Protein AF-A0A7S3UVY3-F1 (afdb_monomer)

InterPro domains:
  IPR003929 Calcium-activated potassium channel BK, alpha subunit [PF03493] (1-86)
  IPR047871 Calcium-activated potassium channel slowpoke-like [PTHR10027] (1-132)

Radius of gyration: 22.53 Å; Cα contacts (8 Å, |Δi|>4): 187; chains: 1; bounding box: 87×46×58 Å

Structure (mmCIF, N/CA/C/O backbone):
data_AF-A0A7S3UVY3-F1
#
_entry.id   AF-A0A7S3UVY3-F1
#
loop_
_atom_site.group_PDB
_atom_site.id
_atom_site.type_symbol
_atom_site.label_atom_id
_atom_site.label_alt_id
_atom_site.label_comp_id
_atom_site.label_asym_id
_atom_site.label_entity_id
_atom_site.label_seq_id
_atom_site.pdbx_PDB_ins_code
_atom_site.Cartn_x
_atom_site.Cartn_y
_atom_site.Cartn_z
_atom_site.occupancy
_atom_site.B_iso_or_equiv
_atom_site.auth_seq_id
_atom_site.auth_comp_id
_atom_site.auth_asym_id
_atom_site.auth_atom_id
_atom_site.pdbx_PDB_model_num
ATOM 1 N N . MET A 1 1 ? 12.282 -17.258 4.403 1.00 62.88 1 MET A N 1
ATOM 2 C CA . MET A 1 1 ? 12.278 -18.546 3.670 1.00 62.88 1 MET A CA 1
ATOM 3 C C . MET A 1 1 ? 10.998 -19.348 3.914 1.00 62.88 1 MET A C 1
ATOM 5 O O . MET A 1 1 ? 10.396 -19.744 2.930 1.00 62.88 1 MET A O 1
ATOM 9 N N . ALA A 1 2 ? 10.521 -19.520 5.158 1.00 85.19 2 ALA A N 1
ATOM 10 C CA . ALA A 1 2 ? 9.321 -20.324 5.462 1.00 85.19 2 ALA A CA 1
ATOM 11 C C . ALA A 1 2 ? 8.063 -19.964 4.636 1.00 85.19 2 ALA A C 1
ATOM 13 O O . ALA A 1 2 ? 7.419 -20.852 4.092 1.00 85.19 2 ALA A O 1
ATOM 14 N N . GLN A 1 3 ? 7.756 -18.673 4.452 1.00 81.44 3 GLN A N 1
ATOM 15 C CA . GLN A 1 3 ? 6.597 -18.250 3.646 1.00 81.44 3 GLN A CA 1
ATOM 16 C C . GLN A 1 3 ? 6.711 -18.587 2.148 1.00 81.44 3 GLN A C 1
ATOM 18 O O . GLN A 1 3 ? 5.694 -18.739 1.482 1.00 81.44 3 GLN A O 1
ATOM 23 N N . GLY A 1 4 ? 7.927 -18.774 1.621 1.00 81.19 4 GLY A N 1
ATOM 24 C CA . GLY A 1 4 ? 8.129 -19.176 0.225 1.00 81.19 4 GLY A CA 1
ATOM 25 C C . GLY A 1 4 ? 7.693 -20.615 -0.068 1.00 81.19 4 GLY A C 1
ATOM 26 O O . GLY A 1 4 ? 7.482 -20.951 -1.227 1.00 81.19 4 GLY A O 1
ATOM 27 N N . LEU A 1 5 ? 7.531 -21.446 0.969 1.00 90.25 5 LEU A N 1
ATOM 28 C CA . LEU A 1 5 ? 6.971 -22.794 0.842 1.00 90.25 5 LEU A CA 1
ATOM 29 C C . LEU A 1 5 ? 5.440 -22.774 0.727 1.00 90.25 5 LEU A C 1
ATOM 31 O O . LEU A 1 5 ? 4.869 -23.691 0.150 1.00 90.25 5 LEU A O 1
ATOM 35 N N . LEU A 1 6 ? 4.786 -21.740 1.272 1.00 91.81 6 LEU A N 1
ATOM 36 C CA . LEU A 1 6 ? 3.333 -21.556 1.190 1.00 91.81 6 LEU A CA 1
ATOM 37 C C . LEU A 1 6 ? 2.929 -20.873 -0.120 1.00 91.81 6 LEU A C 1
ATOM 39 O O . LEU A 1 6 ? 1.941 -21.253 -0.736 1.00 91.81 6 LEU A O 1
ATOM 43 N N . CYS A 1 7 ? 3.703 -19.870 -0.539 1.00 92.19 7 CYS A N 1
ATOM 44 C CA . CYS A 1 7 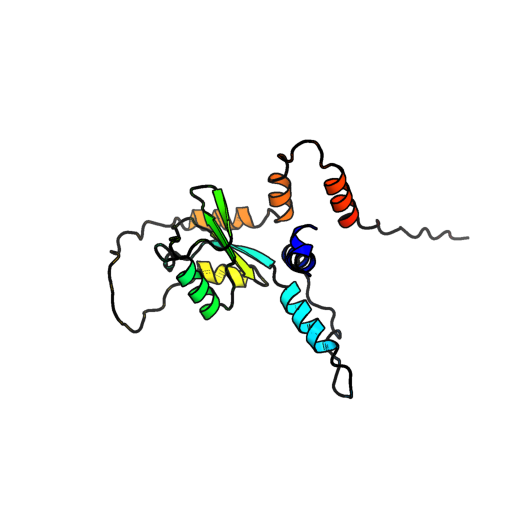? 3.486 -19.131 -1.775 1.00 92.19 7 CYS A CA 1
ATOM 45 C C . CYS A 1 7 ? 4.832 -18.948 -2.501 1.00 92.19 7 CYS A C 1
ATOM 47 O O . CYS A 1 7 ? 5.620 -18.062 -2.136 1.00 92.19 7 CYS A O 1
ATOM 49 N N . PRO A 1 8 ? 5.145 -19.802 -3.496 1.00 93.31 8 PRO A N 1
ATOM 50 C CA . PRO A 1 8 ? 6.346 -19.656 -4.308 1.00 93.31 8 PRO A CA 1
ATOM 51 C C . PRO A 1 8 ? 6.423 -18.258 -4.932 1.00 93.31 8 PRO A C 1
ATOM 53 O O . PRO A 1 8 ? 5.441 -17.742 -5.453 1.00 93.31 8 PRO A O 1
ATOM 56 N N . GLY A 1 9 ? 7.595 -17.625 -4.860 1.00 89.94 9 GLY A N 1
ATOM 57 C CA . GLY A 1 9 ? 7.798 -16.258 -5.358 1.00 89.94 9 GLY A CA 1
ATOM 58 C C . GLY A 1 9 ? 7.511 -15.144 -4.344 1.00 89.94 9 GLY A C 1
ATOM 59 O O . GLY A 1 9 ? 7.971 -14.021 -4.549 1.00 89.94 9 GLY A O 1
ATOM 60 N N . TRP A 1 10 ? 6.886 -15.438 -3.197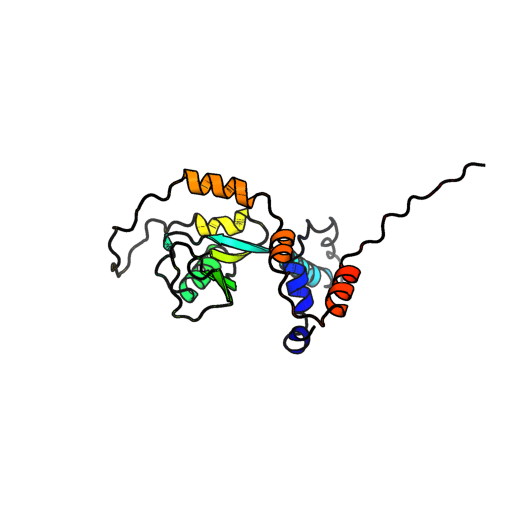 1.00 90.81 10 TRP A N 1
ATOM 61 C CA . TRP A 1 10 ? 6.639 -14.439 -2.147 1.00 90.81 10 TRP A CA 1
ATOM 62 C C . TRP A 1 10 ? 7.892 -13.666 -1.692 1.00 90.81 10 TRP A C 1
ATOM 64 O O . TRP A 1 10 ? 7.833 -12.438 -1.610 1.00 90.81 10 TRP A O 1
ATOM 74 N N . PRO A 1 11 ? 9.060 -14.308 -1.461 1.00 92.25 11 PRO A N 1
ATOM 75 C CA . PRO A 1 11 ? 10.267 -13.567 -1.101 1.00 92.25 11 PRO A CA 1
ATOM 76 C C . PRO A 1 11 ? 10.696 -12.552 -2.167 1.00 92.25 11 PRO A C 1
ATOM 78 O O . PRO A 1 11 ? 11.188 -11.486 -1.812 1.00 92.25 11 PRO A O 1
ATOM 81 N N . ALA A 1 12 ? 10.499 -12.857 -3.454 1.00 91.62 12 ALA A N 1
ATOM 82 C CA . ALA A 1 12 ? 10.830 -11.937 -4.539 1.00 91.62 12 ALA A CA 1
ATOM 83 C C . ALA A 1 12 ? 9.898 -10.717 -4.532 1.00 91.62 12 ALA A C 1
ATOM 85 O O . ALA A 1 12 ? 10.377 -9.591 -4.641 1.00 91.62 12 ALA A O 1
ATOM 86 N N . ILE A 1 13 ? 8.596 -10.930 -4.306 1.00 91.38 13 ILE A N 1
ATOM 87 C CA . ILE A 1 13 ? 7.609 -9.848 -4.167 1.00 91.38 13 ILE A CA 1
ATOM 88 C C . ILE A 1 13 ? 7.996 -8.925 -3.009 1.00 91.38 13 ILE A C 1
ATOM 90 O O . ILE A 1 13 ? 8.162 -7.726 -3.210 1.00 91.38 13 ILE A O 1
ATOM 94 N N . VAL A 1 14 ? 8.221 -9.473 -1.810 1.00 91.44 14 VAL A N 1
ATOM 95 C CA . VAL A 1 14 ? 8.577 -8.668 -0.627 1.00 91.44 14 VAL A CA 1
ATOM 96 C C . VAL A 1 14 ? 9.890 -7.910 -0.838 1.00 91.44 14 VAL A C 1
ATOM 98 O O . VAL A 1 14 ? 9.994 -6.740 -0.473 1.00 91.44 14 VAL A O 1
ATOM 101 N N . LEU A 1 15 ? 10.894 -8.543 -1.453 1.00 90.88 15 LEU A N 1
ATOM 102 C CA . LEU A 1 15 ? 12.155 -7.872 -1.772 1.00 90.88 15 LEU A CA 1
ATOM 103 C C . LEU A 1 15 ? 11.964 -6.719 -2.758 1.00 90.88 15 LEU A C 1
ATOM 105 O O . LEU A 1 15 ? 12.641 -5.702 -2.610 1.00 90.88 15 LEU A O 1
ATOM 109 N N . ASN A 1 16 ? 11.061 -6.858 -3.729 1.00 91.62 16 ASN A N 1
ATOM 110 C CA . ASN A 1 16 ? 10.738 -5.785 -4.662 1.00 91.62 16 ASN A CA 1
ATOM 111 C C . ASN A 1 16 ? 9.988 -4.642 -3.972 1.00 91.62 16 ASN A C 1
ATOM 113 O O . ASN A 1 16 ? 10.374 -3.501 -4.162 1.00 91.62 16 ASN A O 1
ATOM 117 N N . LEU A 1 17 ? 9.039 -4.931 -3.078 1.00 89.44 17 LEU A N 1
ATOM 118 C CA . LEU A 1 17 ? 8.299 -3.897 -2.339 1.00 89.44 17 LEU A CA 1
ATOM 119 C C . LEU A 1 17 ? 9.179 -3.041 -1.413 1.00 89.44 17 LEU A C 1
ATOM 121 O O . LEU A 1 17 ? 8.857 -1.885 -1.144 1.00 89.44 17 LEU A O 1
ATOM 125 N N . VAL A 1 18 ? 10.274 -3.609 -0.896 1.00 86.88 18 VAL A N 1
ATOM 126 C CA . VAL A 1 18 ? 11.225 -2.917 -0.002 1.00 86.88 18 VAL A CA 1
ATOM 127 C C . VAL A 1 18 ? 12.333 -2.198 -0.784 1.00 86.88 18 VAL A C 1
ATOM 129 O O . VAL A 1 18 ? 13.016 -1.320 -0.245 1.00 86.88 18 VAL A O 1
ATOM 132 N N . ARG A 1 19 ? 12.556 -2.569 -2.048 1.00 85.38 19 ARG A N 1
ATOM 133 C CA . ARG A 1 19 ? 13.560 -1.945 -2.911 1.00 85.38 19 ARG A CA 1
ATOM 134 C C . ARG A 1 19 ? 12.906 -0.857 -3.752 1.00 85.38 19 ARG A C 1
ATOM 136 O O . ARG A 1 19 ? 11.949 -1.089 -4.469 1.00 85.38 19 ARG A O 1
ATOM 143 N N . THR A 1 20 ? 13.484 0.333 -3.719 1.00 78.44 20 THR A N 1
ATOM 144 C CA . THR A 1 20 ? 13.187 1.365 -4.706 1.00 78.44 20 THR A CA 1
ATOM 145 C C . THR A 1 20 ? 13.831 0.972 -6.030 1.00 78.44 20 THR A C 1
ATOM 147 O O . THR A 1 20 ? 15.057 0.913 -6.139 1.00 78.44 20 THR A O 1
ATOM 150 N N . HIS A 1 21 ? 13.006 0.687 -7.034 1.00 80.12 21 HIS A N 1
ATOM 151 C CA . HIS A 1 21 ? 13.466 0.472 -8.402 1.00 80.12 21 HIS A CA 1
ATOM 152 C C . HIS A 1 21 ? 13.395 1.790 -9.173 1.00 80.12 21 HIS A C 1
ATOM 154 O O . HIS A 1 21 ? 12.425 2.537 -9.060 1.00 80.12 21 HIS A O 1
ATOM 160 N N . GLY A 1 22 ? 14.463 2.103 -9.908 1.00 75.19 22 GLY A N 1
ATOM 161 C CA . GLY A 1 22 ? 14.491 3.252 -10.812 1.00 75.19 22 GLY A CA 1
ATOM 162 C C . GLY A 1 22 ? 13.725 2.973 -12.103 1.00 75.19 22 GLY A C 1
ATOM 163 O O . GLY A 1 22 ? 13.157 1.899 -12.279 1.00 75.19 22 GLY A O 1
ATOM 164 N N . ALA A 1 23 ? 13.745 3.931 -13.031 1.00 75.88 23 ALA A N 1
ATOM 165 C CA . ALA A 1 23 ? 13.235 3.695 -14.375 1.00 75.88 23 ALA A CA 1
ATOM 166 C C . ALA A 1 23 ? 13.999 2.530 -15.041 1.00 75.88 23 ALA A C 1
ATOM 168 O O . ALA A 1 23 ? 15.209 2.385 -14.825 1.00 75.88 23 ALA A O 1
ATOM 169 N N . PRO A 1 24 ? 13.314 1.701 -15.843 1.00 76.12 24 PRO A N 1
ATOM 170 C CA . PRO A 1 24 ? 13.970 0.632 -16.577 1.00 76.12 24 PRO A CA 1
ATOM 171 C C . PRO A 1 24 ? 14.968 1.232 -17.584 1.00 76.12 24 PRO A C 1
ATOM 173 O O . PRO A 1 24 ? 14.741 2.338 -18.087 1.00 76.12 24 PRO A O 1
ATOM 176 N N . PRO A 1 25 ? 16.072 0.530 -17.895 1.00 75.50 25 PRO A N 1
ATOM 177 C CA . PRO A 1 25 ? 17.009 0.963 -18.922 1.00 75.50 25 PRO A CA 1
ATOM 178 C C . PRO A 1 25 ? 16.301 1.226 -20.265 1.00 75.50 25 PRO A C 1
ATOM 180 O O . PRO A 1 25 ? 15.445 0.429 -20.666 1.00 75.50 25 PRO A O 1
ATOM 183 N N . PRO A 1 26 ? 16.647 2.309 -20.983 1.00 73.38 26 PRO A N 1
ATOM 184 C CA . PRO A 1 26 ? 16.110 2.560 -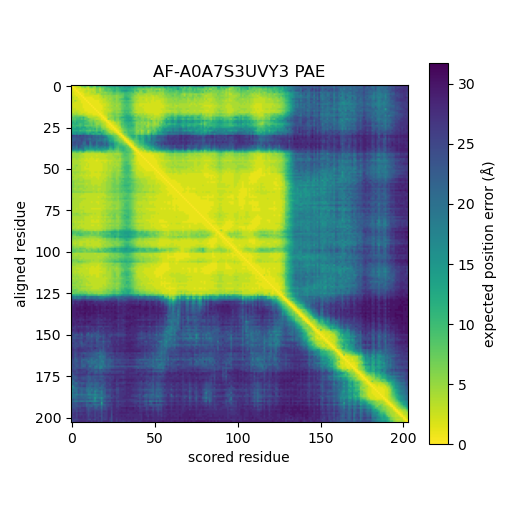22.318 1.00 73.38 26 PRO A CA 1
ATOM 185 C C . PRO A 1 26 ? 16.488 1.416 -23.273 1.00 73.38 26 PRO A C 1
ATOM 187 O O . PRO A 1 26 ? 17.580 0.860 -23.173 1.00 73.38 26 PRO A O 1
ATOM 190 N N . GLY A 1 27 ? 15.575 1.048 -24.176 1.00 71.50 27 GLY A N 1
ATOM 191 C CA . GLY A 1 27 ? 15.763 -0.049 -25.137 1.00 71.50 27 GLY A CA 1
ATOM 192 C C . GLY A 1 27 ? 15.395 -1.446 -24.622 1.00 71.50 27 GLY A C 1
ATOM 193 O O . GLY A 1 27 ? 15.317 -2.384 -25.406 1.00 71.50 27 GLY A O 1
ATOM 194 N N . LEU A 1 28 ? 15.105 -1.606 -23.325 1.00 69.69 28 LEU A N 1
ATOM 195 C CA . LEU A 1 28 ? 14.804 -2.924 -22.749 1.00 69.69 28 LEU A CA 1
ATOM 196 C C . LEU A 1 28 ? 13.433 -3.477 -23.194 1.00 69.69 28 LEU A C 1
ATOM 198 O O . LEU A 1 28 ? 13.220 -4.683 -23.205 1.00 69.69 28 LEU A O 1
ATOM 202 N N . PHE A 1 29 ? 12.520 -2.605 -23.623 1.00 69.38 29 PHE A N 1
ATOM 203 C CA . PHE A 1 29 ? 11.198 -2.990 -24.132 1.00 69.38 29 PHE A CA 1
ATOM 204 C C . PHE A 1 29 ? 11.053 -2.841 -25.657 1.00 69.38 29 PHE A C 1
ATOM 206 O O . PHE A 1 29 ? 9.931 -2.895 -26.153 1.00 69.38 29 PHE A O 1
ATOM 213 N N . GLU A 1 30 ? 12.143 -2.597 -26.395 1.00 67.06 30 GLU A N 1
ATOM 214 C CA . GLU A 1 30 ? 12.096 -2.275 -27.836 1.00 67.06 30 GLU A CA 1
ATOM 215 C C . GLU A 1 30 ? 12.108 -3.502 -28.780 1.00 67.06 30 GLU A C 1
ATOM 217 O O . GLU A 1 30 ? 12.159 -3.344 -29.997 1.00 67.06 30 GLU A O 1
ATOM 222 N N . GLU A 1 31 ? 11.964 -4.725 -28.265 1.00 59.00 31 GLU A N 1
ATOM 223 C CA . GLU A 1 31 ? 11.660 -5.927 -29.064 1.00 59.00 31 GLU A CA 1
ATOM 224 C C . GLU A 1 31 ? 10.138 -6.184 -28.966 1.00 59.00 31 GLU A C 1
ATOM 226 O O . GLU A 1 31 ? 9.610 -6.308 -27.867 1.00 59.00 31 GLU A O 1
ATOM 231 N N . GLU A 1 32 ? 9.307 -6.200 -30.014 1.00 55.56 32 GLU A N 1
ATOM 232 C CA . GLU A 1 32 ? 9.456 -6.865 -31.305 1.00 55.56 32 GLU A CA 1
ATOM 233 C C . GLU A 1 32 ? 8.615 -6.171 -32.399 1.00 55.56 32 GLU A C 1
ATOM 235 O O . GLU A 1 32 ? 7.397 -6.037 -32.279 1.00 55.56 32 GLU A O 1
ATOM 240 N N . SER A 1 33 ? 9.227 -5.822 -33.531 1.00 51.91 33 SER A N 1
ATOM 241 C CA . SER A 1 33 ? 8.506 -5.614 -34.804 1.00 51.91 33 SER A CA 1
ATOM 242 C C . SER A 1 33 ? 8.850 -6.679 -35.857 1.00 51.91 33 SER A C 1
ATOM 244 O O . SER A 1 33 ? 8.456 -6.563 -37.014 1.00 51.91 33 SER A O 1
ATOM 246 N N . GLY A 1 34 ? 9.529 -7.766 -35.471 1.00 51.50 34 GLY A N 1
ATOM 247 C CA . GLY A 1 34 ? 9.954 -8.790 -36.424 1.00 51.50 34 GLY A CA 1
ATOM 248 C C . GLY A 1 34 ? 10.328 -10.133 -35.805 1.00 51.50 34 GLY A C 1
ATOM 249 O O . GLY A 1 34 ? 11.491 -10.504 -35.828 1.00 51.50 34 GLY A O 1
ATOM 250 N N . GLY A 1 35 ? 9.330 -10.885 -35.338 1.00 51.16 35 GLY A N 1
ATOM 251 C CA . GLY A 1 35 ? 9.370 -12.350 -35.341 1.00 51.16 35 GLY A CA 1
ATOM 252 C C . GLY A 1 35 ? 9.963 -13.068 -34.121 1.00 51.16 35 GLY A C 1
ATOM 253 O O . GLY A 1 35 ? 11.093 -13.537 -34.172 1.00 51.16 35 GLY A O 1
ATOM 254 N N . GLY A 1 36 ? 9.107 -13.393 -33.149 1.00 49.12 36 GLY A N 1
ATOM 255 C CA . GLY A 1 36 ? 9.039 -14.749 -32.586 1.00 49.12 36 GLY A CA 1
ATOM 256 C C . GLY A 1 36 ? 9.548 -14.978 -31.161 1.00 49.12 36 GLY A C 1
ATOM 257 O O . GLY A 1 36 ? 9.752 -16.132 -30.788 1.00 49.12 36 GLY A O 1
ATOM 258 N N . GLY A 1 37 ? 9.716 -13.949 -30.343 1.00 50.94 37 GLY A N 1
ATOM 259 C CA . GLY A 1 37 ? 10.131 -14.052 -28.950 1.00 50.94 37 GLY A CA 1
ATOM 260 C C . GLY A 1 37 ? 9.352 -13.111 -28.038 1.00 50.94 37 GLY A C 1
ATOM 261 O O . GLY A 1 37 ? 9.839 -12.037 -27.705 1.00 50.94 37 GLY A O 1
ATOM 262 N N . GLY A 1 38 ? 8.207 -13.571 -27.515 1.00 55.38 38 GLY A N 1
ATOM 263 C CA . GLY A 1 38 ? 7.382 -12.879 -26.505 1.00 55.38 38 GLY A CA 1
ATOM 264 C C . GLY A 1 38 ? 8.049 -12.657 -25.131 1.00 55.38 38 GLY A C 1
ATOM 265 O O . GLY A 1 38 ? 7.369 -12.600 -24.106 1.00 55.38 38 GLY A O 1
ATOM 266 N N . GLY A 1 39 ? 9.379 -12.553 -25.086 1.00 60.31 39 GLY A N 1
ATOM 267 C CA . GLY A 1 39 ? 10.185 -12.308 -23.895 1.00 60.31 39 GLY A CA 1
ATOM 268 C C . GLY A 1 39 ? 10.055 -10.888 -23.332 1.00 60.31 39 GLY A C 1
ATOM 269 O O . GLY A 1 39 ? 10.269 -10.697 -22.140 1.00 60.31 39 GLY A O 1
ATOM 270 N N . GLY A 1 40 ? 9.657 -9.900 -24.139 1.00 71.56 40 GLY A N 1
ATOM 271 C CA . GLY A 1 40 ? 9.520 -8.511 -23.678 1.00 71.56 40 GLY A CA 1
ATOM 272 C C . GLY A 1 40 ? 8.291 -8.258 -22.794 1.00 71.56 40 GLY A C 1
ATOM 273 O O . GLY A 1 40 ? 8.347 -7.448 -21.868 1.00 71.56 40 GLY A O 1
ATOM 274 N N . LEU A 1 41 ? 7.183 -8.969 -23.041 1.00 80.12 41 LEU A N 1
ATOM 275 C CA . LEU A 1 41 ? 5.898 -8.709 -22.375 1.00 80.12 41 LEU A CA 1
ATOM 276 C C . LEU A 1 41 ? 5.915 -9.101 -20.894 1.00 80.12 41 LEU A C 1
ATOM 278 O O . LEU A 1 41 ? 5.611 -8.268 -20.042 1.00 80.12 41 LEU A O 1
ATOM 282 N N . TRP A 1 42 ? 6.348 -10.325 -20.572 1.00 84.25 42 TRP A N 1
ATOM 283 C CA . TRP A 1 42 ? 6.400 -10.780 -19.177 1.00 84.25 42 TRP A CA 1
ATOM 284 C C . TRP A 1 42 ? 7.377 -9.939 -18.344 1.00 84.25 42 TRP A C 1
ATOM 286 O O . TRP A 1 42 ? 7.125 -9.670 -17.170 1.00 84.25 42 TRP A O 1
ATOM 296 N N . TYR A 1 43 ? 8.489 -9.497 -18.945 1.00 83.88 43 TYR A N 1
ATOM 297 C CA . TYR A 1 43 ? 9.479 -8.681 -18.251 1.00 83.88 43 TYR A CA 1
ATOM 298 C C . TYR A 1 43 ? 8.942 -7.275 -17.970 1.00 83.88 43 TYR A C 1
ATOM 300 O O . TYR A 1 43 ? 9.169 -6.729 -16.891 1.00 83.88 43 TYR A O 1
ATOM 308 N N . ARG A 1 44 ? 8.182 -6.700 -18.909 1.00 85.12 44 ARG A N 1
ATOM 309 C CA . ARG A 1 44 ? 7.482 -5.425 -18.716 1.00 85.12 44 ARG A CA 1
ATOM 310 C C . ARG A 1 44 ? 6.474 -5.496 -17.573 1.00 85.12 44 ARG A C 1
ATOM 312 O O . ARG A 1 44 ? 6.491 -4.621 -16.712 1.00 85.12 44 ARG A O 1
ATOM 319 N N . GLU A 1 45 ? 5.644 -6.534 -17.538 1.00 87.81 45 GLU A N 1
ATOM 320 C CA . GLU A 1 45 ? 4.678 -6.757 -16.452 1.00 87.81 45 GLU A CA 1
ATOM 321 C C . GLU A 1 45 ? 5.383 -6.961 -15.107 1.00 87.81 45 GLU A C 1
ATOM 323 O O . GLU A 1 45 ? 5.023 -6.341 -14.105 1.00 87.81 45 GLU A O 1
ATOM 328 N N . TYR A 1 46 ? 6.451 -7.765 -15.091 1.00 90.44 46 TYR A N 1
ATOM 329 C CA . TYR A 1 46 ? 7.283 -7.951 -13.904 1.00 90.44 46 TYR A CA 1
ATOM 330 C C . TYR A 1 46 ? 7.853 -6.621 -13.406 1.00 90.44 46 TYR A C 1
ATOM 332 O O . TYR A 1 46 ? 7.781 -6.331 -12.212 1.00 90.44 46 TYR A O 1
ATOM 340 N N . PHE A 1 47 ? 8.395 -5.796 -14.305 1.00 89.00 47 PHE A N 1
ATOM 341 C CA . PHE A 1 47 ? 8.986 -4.511 -13.943 1.00 89.00 47 PHE A CA 1
ATOM 342 C C . PHE A 1 47 ? 7.935 -3.522 -13.426 1.00 89.00 47 PHE A C 1
ATOM 344 O O . PHE A 1 47 ? 8.191 -2.813 -12.455 1.00 89.00 47 PHE A O 1
ATOM 351 N N . GLN A 1 48 ? 6.740 -3.515 -14.021 1.00 89.06 48 GLN A N 1
ATOM 352 C CA . GLN A 1 48 ? 5.609 -2.713 -13.550 1.00 89.06 48 GLN A CA 1
ATOM 353 C C . GLN A 1 48 ? 5.155 -3.126 -12.143 1.00 89.06 48 GLN A C 1
ATOM 355 O O . GLN A 1 48 ? 4.791 -2.276 -11.335 1.00 89.06 48 GLN A O 1
ATOM 360 N N . GLY A 1 49 ? 5.189 -4.422 -11.824 1.00 91.25 49 GLY A N 1
ATOM 361 C CA . GLY A 1 49 ? 4.949 -4.898 -10.461 1.00 91.25 49 GLY A CA 1
ATOM 362 C C . GLY A 1 49 ? 6.094 -4.539 -9.512 1.00 91.25 49 GLY A C 1
ATOM 363 O O . GLY A 1 49 ? 5.859 -4.124 -8.380 1.00 91.25 49 GLY A O 1
ATOM 364 N N . ALA A 1 50 ? 7.338 -4.662 -9.977 1.00 90.69 50 ALA A N 1
ATOM 365 C CA . ALA A 1 50 ? 8.528 -4.387 -9.181 1.00 90.69 50 ALA A CA 1
ATOM 366 C C . ALA A 1 50 ? 8.700 -2.898 -8.844 1.00 90.69 50 ALA A C 1
ATOM 368 O O . ALA A 1 50 ? 9.279 -2.591 -7.809 1.00 90.69 50 ALA A O 1
ATOM 369 N N . SER A 1 51 ? 8.194 -1.976 -9.668 1.00 91.00 51 SER A N 1
ATOM 370 C CA . SER A 1 51 ? 8.239 -0.534 -9.386 1.00 91.00 51 SER A CA 1
ATOM 371 C C . SER A 1 51 ? 7.289 -0.096 -8.266 1.00 91.00 51 SER A C 1
ATOM 373 O O . SER A 1 51 ? 7.452 1.003 -7.727 1.00 91.00 51 SER A O 1
ATOM 375 N N . LYS A 1 52 ? 6.314 -0.936 -7.889 1.00 93.38 52 LYS A N 1
ATOM 376 C CA . LYS A 1 52 ? 5.404 -0.665 -6.772 1.00 93.38 52 LYS A CA 1
ATOM 377 C C . LYS A 1 52 ? 6.151 -0.779 -5.445 1.00 93.38 52 LYS A C 1
ATOM 379 O O . LYS A 1 52 ? 6.945 -1.688 -5.221 1.00 93.38 52 LYS A O 1
ATOM 384 N N . GLN A 1 53 ? 5.841 0.131 -4.536 1.00 93.81 53 GLN A N 1
ATOM 385 C CA . GLN A 1 53 ? 6.426 0.213 -3.206 1.00 93.81 53 GLN A CA 1
ATOM 386 C C . GLN A 1 53 ? 5.326 0.230 -2.160 1.00 93.81 53 GLN A C 1
ATOM 388 O O . GLN A 1 53 ? 4.219 0.708 -2.408 1.00 93.81 53 GLN A O 1
ATOM 393 N N . LEU A 1 54 ? 5.658 -0.268 -0.973 1.00 94.69 54 LEU A N 1
ATOM 394 C CA . LEU A 1 54 ? 4.776 -0.169 0.176 1.00 94.69 54 LEU A CA 1
ATOM 395 C C . LEU A 1 54 ? 4.910 1.214 0.818 1.00 94.69 54 LEU A C 1
ATOM 397 O O . LEU A 1 54 ? 5.962 1.547 1.369 1.00 94.69 54 LEU A O 1
ATOM 401 N N . LEU A 1 55 ? 3.842 2.002 0.758 1.00 95.12 55 LEU A N 1
ATOM 402 C CA . LEU A 1 55 ? 3.782 3.351 1.306 1.00 95.12 55 LEU A CA 1
ATOM 403 C C . LEU A 1 55 ? 2.704 3.445 2.380 1.00 95.12 55 LEU A C 1
ATOM 405 O O . LEU A 1 55 ? 1.683 2.763 2.316 1.00 95.12 55 LEU A O 1
ATOM 409 N N . THR A 1 56 ? 2.940 4.311 3.359 1.00 95.38 56 THR A N 1
ATOM 410 C CA . THR A 1 56 ? 1.984 4.596 4.430 1.00 95.38 56 THR A CA 1
ATOM 411 C C . THR A 1 56 ? 1.391 5.979 4.206 1.00 95.38 56 THR A C 1
ATOM 413 O O . THR A 1 56 ? 2.138 6.951 4.064 1.00 95.38 56 THR A O 1
ATOM 416 N N . VAL A 1 57 ? 0.064 6.070 4.173 1.00 96.12 57 VAL A N 1
ATOM 417 C CA . VAL A 1 57 ? -0.682 7.322 3.982 1.00 96.12 57 VAL A CA 1
ATOM 418 C C . VAL A 1 57 ? -1.856 7.392 4.945 1.00 96.12 57 VAL A C 1
ATOM 420 O O . VAL A 1 57 ? -2.393 6.371 5.355 1.00 96.12 57 VAL A O 1
ATOM 423 N N . LYS A 1 58 ? -2.270 8.597 5.329 1.00 95.44 58 LYS A N 1
ATOM 424 C CA . LYS A 1 58 ? -3.473 8.773 6.148 1.00 95.44 58 LYS A CA 1
ATOM 425 C C . LYS A 1 58 ? -4.723 8.575 5.294 1.00 95.44 58 LYS A C 1
ATOM 427 O O . LYS A 1 58 ? -4.734 8.957 4.125 1.00 95.44 58 LYS A O 1
ATOM 432 N N . PHE A 1 59 ? -5.778 8.023 5.882 1.00 95.25 59 PHE A N 1
ATOM 433 C CA . PHE A 1 59 ? -7.085 8.001 5.228 1.00 95.25 59 PHE A CA 1
ATOM 434 C C . PHE A 1 59 ? -7.688 9.400 5.182 1.00 95.25 59 PHE A C 1
ATOM 436 O O . PHE A 1 59 ? -7.619 10.121 6.174 1.00 95.25 59 PHE A O 1
ATOM 443 N N . SER A 1 60 ? -8.320 9.766 4.064 1.00 95.81 60 SER A N 1
ATOM 444 C CA . SER A 1 60 ? -9.169 10.959 4.021 1.00 95.81 60 SER A CA 1
ATOM 445 C C . SER A 1 60 ? -10.216 10.928 5.150 1.00 95.81 60 SER A C 1
ATOM 447 O O . SER A 1 60 ? -10.770 9.856 5.428 1.00 95.81 60 SER A O 1
ATOM 449 N N . PRO A 1 61 ? -10.567 12.088 5.744 1.00 94.44 61 PRO A N 1
ATOM 450 C CA . PRO A 1 61 ? -11.683 12.208 6.683 1.00 94.44 61 PRO A CA 1
ATOM 451 C C . PRO A 1 61 ? -12.995 11.597 6.170 1.00 94.44 61 PRO A C 1
ATOM 453 O O . PRO A 1 61 ? -13.806 11.131 6.962 1.00 94.44 61 PRO A O 1
ATOM 456 N N . PHE A 1 62 ? -13.186 11.533 4.850 1.00 94.75 62 PHE A N 1
ATOM 457 C CA . PHE A 1 62 ? -14.352 10.909 4.224 1.00 94.75 62 PHE A CA 1
ATOM 458 C C . PHE A 1 62 ? -14.492 9.403 4.508 1.00 94.75 62 PHE A C 1
ATOM 460 O O . PHE A 1 62 ? -15.596 8.854 4.491 1.00 94.75 62 PHE A O 1
ATOM 467 N N . PHE A 1 63 ? -13.377 8.710 4.730 1.00 95.38 63 PHE A N 1
ATOM 468 C CA . PHE A 1 63 ? -13.372 7.268 4.971 1.00 95.38 63 PHE A CA 1
ATOM 469 C C . PHE A 1 63 ? -13.585 6.906 6.443 1.00 95.38 63 PHE A C 1
ATOM 471 O O . PHE A 1 63 ? -13.802 5.737 6.756 1.00 95.38 63 PHE A O 1
ATOM 478 N N . VAL A 1 64 ? -13.554 7.888 7.343 1.00 95.19 64 VAL A N 1
ATOM 479 C CA . VAL A 1 64 ? -13.764 7.679 8.777 1.00 95.19 64 VAL A CA 1
ATOM 480 C C . VAL A 1 64 ? -15.167 7.134 9.032 1.00 95.19 64 VAL A C 1
ATOM 482 O O . VAL A 1 64 ? -16.149 7.610 8.468 1.00 95.19 64 VAL A O 1
ATOM 485 N N . GLY A 1 65 ? -15.261 6.116 9.886 1.00 95.19 65 GLY A N 1
ATOM 486 C CA . GLY A 1 65 ? -16.531 5.464 10.211 1.00 95.19 65 GLY A CA 1
ATOM 487 C C . GLY A 1 65 ? -16.995 4.433 9.176 1.00 95.19 65 GLY A C 1
ATOM 488 O O . GLY A 1 65 ? -17.979 3.737 9.422 1.00 95.19 65 GLY A O 1
ATOM 489 N N . LYS A 1 66 ? -16.291 4.283 8.046 1.00 96.50 66 LYS A N 1
ATOM 490 C CA . LYS A 1 66 ? -16.567 3.238 7.049 1.00 96.50 66 LYS A CA 1
ATOM 491 C C . LYS A 1 66 ? -15.787 1.966 7.356 1.00 96.50 66 LYS A C 1
ATOM 493 O O . LYS A 1 66 ? -14.753 1.996 8.025 1.00 96.50 66 LYS A O 1
ATOM 498 N N . THR A 1 67 ? -16.279 0.840 6.847 1.00 97.38 67 THR A N 1
ATOM 499 C CA . THR A 1 67 ? -15.585 -0.440 6.982 1.00 97.38 67 THR A CA 1
ATOM 500 C C . THR A 1 67 ? -14.341 -0.483 6.100 1.00 97.38 67 THR A C 1
ATOM 502 O O . THR A 1 67 ? -14.331 0.062 4.994 1.00 97.38 67 THR A O 1
ATOM 505 N N . PHE A 1 68 ? -13.297 -1.179 6.554 1.00 96.50 68 PHE A N 1
ATOM 506 C CA . PHE A 1 68 ? -12.067 -1.357 5.783 1.00 96.50 68 PHE A CA 1
ATOM 507 C C . PHE A 1 68 ? -12.340 -1.939 4.395 1.00 96.50 68 PHE A C 1
ATOM 509 O O . PHE A 1 68 ? -11.789 -1.455 3.414 1.00 96.50 68 PHE A O 1
ATOM 516 N N . SER A 1 69 ? -13.222 -2.936 4.300 1.00 96.31 69 SER A N 1
ATOM 517 C CA . SER A 1 69 ? -13.585 -3.581 3.033 1.00 96.31 69 SER A CA 1
ATOM 518 C C . SER A 1 69 ? -14.168 -2.595 2.014 1.00 96.31 69 SER A C 1
ATOM 520 O O . SER A 1 69 ? -13.734 -2.577 0.863 1.00 96.31 69 SER A O 1
ATOM 522 N N . ALA A 1 70 ? -15.097 -1.733 2.441 1.00 96.00 70 ALA A N 1
ATOM 523 C CA . ALA A 1 70 ? -15.691 -0.711 1.583 1.00 96.00 70 ALA A CA 1
ATOM 524 C C . ALA A 1 70 ? -14.663 0.352 1.172 1.00 96.00 70 ALA A C 1
ATOM 526 O O . ALA A 1 70 ? -14.621 0.763 0.015 1.00 96.00 70 ALA A O 1
ATOM 527 N N . VAL A 1 71 ? -13.804 0.772 2.105 1.00 96.44 71 VAL A N 1
ATOM 528 C CA . VAL A 1 71 ? -12.752 1.760 1.829 1.00 96.44 71 VAL A CA 1
ATOM 529 C C . VAL A 1 71 ? -11.706 1.197 0.871 1.00 96.44 71 VAL A C 1
ATOM 531 O O . VAL A 1 71 ? -11.356 1.863 -0.096 1.00 96.44 71 VAL A O 1
ATOM 534 N N . ALA A 1 72 ? -11.232 -0.029 1.088 1.00 96.75 72 ALA A N 1
ATOM 535 C CA . ALA A 1 72 ? -10.260 -0.680 0.215 1.00 96.75 72 ALA A CA 1
ATOM 536 C C . ALA A 1 72 ? -10.809 -0.859 -1.209 1.00 96.75 72 ALA A C 1
ATOM 538 O O . ALA A 1 72 ? -10.091 -0.579 -2.169 1.00 96.75 72 ALA A O 1
ATOM 539 N N . ALA A 1 73 ? -12.081 -1.252 -1.346 1.00 96.06 73 ALA A N 1
ATOM 540 C CA . ALA A 1 73 ? -12.755 -1.332 -2.640 1.00 96.06 73 ALA A CA 1
ATOM 541 C C . ALA A 1 73 ? -12.828 0.041 -3.323 1.00 96.06 73 ALA A C 1
ATOM 543 O O . ALA A 1 73 ? -12.360 0.185 -4.448 1.00 96.06 73 ALA A O 1
ATOM 544 N N . GLN A 1 74 ? -13.304 1.070 -2.616 1.00 95.81 74 GLN A N 1
ATOM 545 C CA . GLN A 1 74 ? -13.412 2.426 -3.161 1.00 95.81 74 GLN A CA 1
ATOM 546 C C . GLN A 1 74 ? -12.051 2.990 -3.590 1.00 95.81 74 GLN A C 1
ATOM 548 O O . GLN A 1 74 ? -11.937 3.609 -4.649 1.00 95.81 74 GLN A O 1
ATOM 553 N N . VAL A 1 75 ? -11.011 2.790 -2.774 1.00 96.00 75 VAL A N 1
ATOM 554 C CA . VAL A 1 75 ? -9.651 3.261 -3.070 1.00 96.00 75 VAL A CA 1
ATOM 555 C C . VAL A 1 75 ? -9.099 2.552 -4.307 1.00 96.00 75 VAL A C 1
ATOM 557 O O . VAL A 1 75 ? -8.493 3.202 -5.159 1.00 96.00 75 VAL A O 1
ATOM 560 N N . TYR A 1 76 ? -9.354 1.251 -4.450 1.00 96.50 76 TYR A N 1
ATOM 561 C CA . TYR A 1 76 ? -8.949 0.508 -5.637 1.00 96.50 76 TYR A CA 1
ATOM 562 C C . TYR A 1 76 ? -9.713 0.956 -6.889 1.00 96.50 76 TYR A C 1
ATOM 564 O O . TYR A 1 76 ? -9.094 1.213 -7.914 1.00 96.50 76 TYR A O 1
ATOM 572 N N . GLU A 1 77 ? -11.032 1.124 -6.809 1.00 95.88 77 GLU A N 1
ATOM 573 C CA . GLU A 1 77 ? -11.861 1.561 -7.942 1.00 95.88 77 GLU A CA 1
ATOM 574 C C . GLU A 1 77 ? -11.535 2.988 -8.404 1.00 95.88 77 GLU A C 1
ATOM 576 O O . GLU A 1 77 ? -11.590 3.283 -9.595 1.00 95.88 77 GLU A O 1
ATOM 581 N N . THR A 1 78 ? -11.187 3.877 -7.470 1.00 94.56 78 THR A N 1
ATOM 582 C CA . THR A 1 78 ? -10.963 5.302 -7.766 1.00 94.56 78 THR A CA 1
ATOM 583 C C . THR A 1 78 ? -9.524 5.592 -8.190 1.00 94.56 78 THR A C 1
ATOM 585 O O . THR A 1 78 ? -9.300 6.424 -9.067 1.00 94.56 78 THR A O 1
ATOM 588 N N . PHE A 1 79 ? -8.541 4.940 -7.560 1.00 94.25 79 PHE A N 1
ATOM 589 C CA . PHE A 1 79 ? -7.119 5.270 -7.724 1.00 94.25 79 PHE A CA 1
ATOM 590 C C . PHE A 1 79 ? -6.276 4.121 -8.282 1.00 94.25 79 PHE A C 1
ATOM 592 O O . PHE A 1 79 ? -5.085 4.310 -8.516 1.00 94.25 79 PHE A O 1
ATOM 599 N N . GLU A 1 80 ? -6.854 2.928 -8.453 1.00 95.56 80 GLU A N 1
ATOM 600 C CA . GLU A 1 80 ? -6.132 1.694 -8.801 1.00 95.56 80 GLU A CA 1
ATOM 601 C C . GLU A 1 80 ? -5.026 1.345 -7.788 1.00 95.56 80 GLU A C 1
ATOM 603 O O . GLU A 1 80 ? -3.993 0.751 -8.115 1.00 95.56 80 GLU A O 1
ATOM 608 N N . LEU A 1 81 ? -5.244 1.716 -6.523 1.00 96.31 81 LEU A N 1
ATOM 609 C CA . LEU A 1 81 ? -4.297 1.516 -5.433 1.00 96.31 81 LEU A CA 1
ATOM 610 C C . LEU A 1 81 ? -4.795 0.428 -4.474 1.00 96.31 81 LEU A C 1
ATOM 612 O O . LEU A 1 81 ? -5.807 0.618 -3.801 1.00 96.31 81 LEU A O 1
ATOM 616 N N . PRO A 1 82 ? -4.102 -0.716 -4.353 1.00 96.50 82 PRO A N 1
ATOM 617 C CA . PRO A 1 82 ? -4.491 -1.736 -3.394 1.00 96.50 82 PRO A CA 1
ATOM 618 C C . PRO A 1 82 ? -4.042 -1.343 -1.980 1.00 96.50 82 PRO A C 1
ATOM 620 O O . PRO A 1 82 ? -2.859 -1.084 -1.727 1.00 96.50 82 PRO A O 1
ATOM 623 N N . VAL A 1 83 ? -4.997 -1.342 -1.049 1.00 96.81 83 VAL A N 1
ATOM 624 C CA . VAL A 1 83 ? -4.760 -1.179 0.391 1.00 96.81 83 VAL A CA 1
ATOM 625 C C . VAL A 1 83 ? -4.595 -2.561 1.014 1.00 96.81 83 VAL A C 1
ATOM 627 O O . VAL A 1 83 ? -5.477 -3.404 0.883 1.00 96.81 83 VAL A O 1
ATOM 630 N N . ILE A 1 84 ? -3.474 -2.811 1.690 1.00 96.44 84 ILE A N 1
ATOM 631 C CA . ILE A 1 84 ? -3.148 -4.151 2.211 1.00 96.44 84 ILE A CA 1
ATOM 632 C C . ILE A 1 84 ? -3.249 -4.264 3.731 1.00 96.44 84 ILE A C 1
ATOM 634 O O . ILE A 1 84 ? -3.375 -5.366 4.266 1.00 96.44 84 ILE A O 1
ATOM 638 N N . ALA A 1 85 ? -3.141 -3.144 4.440 1.00 97.19 85 ALA A N 1
ATOM 639 C CA . ALA A 1 85 ? -3.124 -3.128 5.894 1.00 97.19 85 ALA A CA 1
ATOM 640 C C . ALA A 1 85 ? -3.523 -1.759 6.437 1.00 97.19 85 ALA A C 1
ATOM 642 O O . ALA A 1 85 ? -3.470 -0.754 5.723 1.00 97.19 85 ALA A O 1
ATOM 643 N N . VAL A 1 86 ? -3.859 -1.737 7.722 1.00 97.25 86 VAL A N 1
ATOM 644 C CA . VAL A 1 86 ? -4.136 -0.520 8.484 1.00 97.25 86 VAL A CA 1
ATOM 645 C C . VAL A 1 86 ? -3.190 -0.447 9.677 1.00 97.25 86 VAL A C 1
ATOM 647 O O . VAL A 1 86 ? -3.008 -1.433 10.388 1.00 97.25 86 VAL A O 1
ATOM 650 N N . GLU A 1 87 ? -2.579 0.712 9.900 1.00 96.75 87 GLU A N 1
ATOM 651 C CA . GLU A 1 87 ? -1.940 1.055 11.169 1.00 96.75 87 GLU A CA 1
ATOM 652 C C . GLU A 1 87 ? -2.966 1.747 12.060 1.00 96.75 87 GLU A C 1
ATOM 654 O O . GLU A 1 87 ? -3.395 2.869 11.774 1.00 96.75 87 GLU A O 1
ATOM 659 N N . SER A 1 88 ? -3.354 1.083 13.145 1.00 93.75 88 SER A N 1
ATOM 660 C CA . SER A 1 88 ? -4.212 1.689 14.155 1.00 93.75 88 SER A CA 1
ATOM 661 C C . SER A 1 88 ? -3.361 2.558 15.071 1.00 93.75 88 SER A C 1
ATOM 663 O O . SER A 1 88 ? -2.606 2.048 15.898 1.00 93.75 88 SER A O 1
ATOM 665 N N . MET A 1 89 ? -3.495 3.882 14.973 1.00 88.25 89 MET A N 1
ATOM 666 C CA . MET A 1 89 ? -2.706 4.803 15.808 1.00 88.25 89 MET A CA 1
ATOM 667 C C . MET A 1 89 ? -3.064 4.722 17.297 1.00 88.25 89 MET A C 1
ATOM 669 O O . MET A 1 89 ? -2.243 5.068 18.142 1.00 88.25 89 MET A O 1
ATOM 673 N N . ALA A 1 90 ? -4.267 4.246 17.634 1.00 85.69 90 ALA A N 1
ATOM 674 C CA . ALA A 1 90 ? -4.682 4.052 19.022 1.00 85.69 90 ALA A CA 1
ATOM 675 C C . ALA A 1 90 ? -3.908 2.914 19.709 1.00 85.69 90 ALA A C 1
ATOM 677 O O . ALA A 1 90 ? -3.591 3.005 20.893 1.00 85.69 90 ALA A O 1
ATOM 678 N N . SER A 1 91 ? -3.602 1.846 18.966 1.00 88.31 91 SER A N 1
ATOM 679 C CA . SER A 1 91 ? -2.916 0.656 19.485 1.00 88.31 91 SER A CA 1
ATOM 680 C C . SER A 1 91 ? -1.443 0.565 19.070 1.00 88.31 91 SER A C 1
ATOM 682 O O . SER A 1 91 ? -0.688 -0.205 19.662 1.00 88.31 91 SER A O 1
ATOM 684 N N . GLY A 1 92 ? -1.033 1.323 18.050 1.00 89.00 92 GLY A N 1
ATOM 685 C CA . GLY A 1 92 ? 0.262 1.189 17.382 1.00 89.00 92 GLY A CA 1
ATOM 686 C C . GLY A 1 92 ? 0.420 -0.127 16.613 1.00 89.00 92 GLY A C 1
ATOM 687 O O . GLY A 1 92 ? 1.542 -0.505 16.281 1.00 89.00 92 GLY A O 1
ATOM 688 N N . GLN A 1 93 ? -0.670 -0.866 16.378 1.00 94.31 93 GLN A N 1
ATOM 689 C CA . GLN A 1 93 ? -0.629 -2.158 15.699 1.00 94.31 93 GLN A CA 1
ATOM 690 C C . GLN A 1 93 ? -0.876 -2.009 14.200 1.00 94.31 93 GLN A C 1
ATOM 692 O O . GLN A 1 93 ? -1.757 -1.267 13.767 1.00 94.31 93 GLN A O 1
ATOM 697 N N . VAL A 1 94 ? -0.119 -2.780 13.418 1.00 96.38 94 VAL A N 1
ATOM 698 C CA . VAL A 1 94 ? -0.363 -2.969 11.987 1.00 96.38 94 VAL A CA 1
ATOM 699 C C . VAL A 1 94 ? -1.206 -4.222 11.805 1.00 96.38 94 VAL A C 1
ATOM 701 O O . VAL A 1 94 ? -0.765 -5.325 12.133 1.00 96.38 94 VAL A O 1
ATOM 704 N N . ILE A 1 95 ? -2.407 -4.049 11.268 1.00 96.12 95 ILE A N 1
ATOM 705 C CA . ILE A 1 95 ? -3.372 -5.119 11.032 1.00 96.12 95 ILE A CA 1
ATOM 706 C C . ILE A 1 95 ? -3.419 -5.374 9.526 1.00 96.12 95 ILE A C 1
ATOM 708 O O . ILE A 1 95 ? -3.833 -4.515 8.747 1.00 96.12 95 ILE A O 1
ATOM 712 N N . LEU A 1 96 ? -2.934 -6.544 9.110 1.00 96.50 96 LEU A N 1
ATOM 713 C CA . LEU A 1 96 ? -2.929 -6.974 7.711 1.00 96.50 96 LEU A CA 1
ATOM 714 C C . LEU A 1 96 ? -4.324 -7.463 7.325 1.00 96.50 96 LEU A C 1
ATOM 716 O O . LEU A 1 96 ? -4.821 -8.376 7.979 1.00 96.50 96 LEU A O 1
ATOM 720 N N . ASN A 1 97 ? -4.901 -6.894 6.261 1.00 95.56 97 ASN A N 1
ATOM 721 C CA . ASN A 1 97 ? -6.244 -7.212 5.765 1.00 95.56 97 ASN A CA 1
ATOM 722 C C . ASN A 1 97 ? -7.261 -7.429 6.906 1.00 95.56 97 ASN A C 1
ATOM 724 O O . ASN A 1 97 ? -7.686 -8.568 7.124 1.00 95.56 97 ASN A O 1
ATOM 728 N N . PRO A 1 98 ? -7.579 -6.374 7.681 1.00 94.50 98 PRO A N 1
ATOM 729 C CA . PRO A 1 98 ? -8.495 -6.497 8.804 1.00 94.50 98 PRO A CA 1
ATOM 730 C C . PRO A 1 98 ? -9.867 -7.011 8.350 1.00 94.50 98 PRO A C 1
ATOM 732 O O . PRO A 1 98 ? -10.240 -6.901 7.177 1.00 94.50 98 PRO A O 1
ATOM 735 N N . ASP A 1 99 ? -10.610 -7.570 9.302 1.00 90.94 99 ASP A N 1
ATOM 736 C CA . ASP A 1 99 ? -11.922 -8.154 9.052 1.00 90.94 99 ASP A CA 1
ATOM 737 C C . ASP A 1 99 ? -12.917 -7.129 8.478 1.00 90.94 99 ASP A C 1
ATOM 739 O O . ASP A 1 99 ? -12.747 -5.907 8.567 1.00 90.94 99 ASP A O 1
ATOM 743 N N . SER A 1 100 ? -13.983 -7.633 7.853 1.00 88.38 100 SER A N 1
ATOM 744 C CA . SER A 1 100 ? -14.967 -6.807 7.141 1.00 88.38 100 SER A CA 1
ATOM 745 C C . SER A 1 100 ? -15.696 -5.791 8.023 1.00 88.38 100 SER A C 1
ATOM 747 O O . SER A 1 100 ? -16.285 -4.852 7.493 1.00 88.38 100 SER A O 1
ATOM 749 N N . ASP A 1 101 ? -15.680 -5.995 9.337 1.00 92.38 101 ASP A N 1
ATOM 750 C CA . ASP A 1 101 ? -16.281 -5.158 10.372 1.00 92.38 101 ASP A CA 1
ATOM 751 C C . ASP A 1 101 ? -15.306 -4.138 10.982 1.00 92.38 101 ASP A C 1
ATOM 753 O O . ASP A 1 101 ? -15.736 -3.298 11.772 1.00 92.38 101 ASP A O 1
ATOM 757 N N . TYR A 1 102 ? -14.022 -4.143 10.602 1.00 95.62 102 TYR A N 1
ATOM 758 C CA . TYR A 1 102 ? -13.077 -3.122 11.053 1.00 95.62 102 TYR A CA 1
ATOM 759 C C . TYR A 1 102 ? -13.497 -1.744 10.543 1.00 95.62 102 TYR A C 1
ATOM 761 O O . TYR A 1 102 ? -13.586 -1.521 9.333 1.00 95.62 102 TYR A O 1
ATOM 769 N N . ILE A 1 103 ? -13.711 -0.805 11.464 1.00 97.00 103 ILE A N 1
ATOM 770 C CA . ILE A 1 103 ? -14.111 0.569 11.158 1.00 97.00 103 ILE A CA 1
ATOM 771 C C . ILE A 1 103 ? -12.880 1.474 11.160 1.00 97.00 103 ILE A C 1
ATOM 773 O O . ILE A 1 103 ? -12.139 1.526 12.143 1.00 97.00 103 ILE A O 1
ATOM 777 N N . ILE A 1 104 ? -12.689 2.223 10.074 1.00 96.50 104 ILE A N 1
ATOM 778 C CA . ILE A 1 104 ? -11.592 3.184 9.950 1.00 96.50 104 ILE A CA 1
ATOM 779 C C . ILE A 1 104 ? -11.760 4.313 10.968 1.00 96.50 104 ILE A C 1
ATOM 781 O O . ILE A 1 104 ? -12.773 5.021 10.981 1.00 96.50 104 ILE A O 1
ATOM 785 N N . SER A 1 105 ? -10.733 4.508 11.793 1.00 95.81 105 SER A N 1
ATOM 786 C CA . SER A 1 105 ? -10.672 5.600 12.767 1.00 95.81 105 SER A CA 1
ATOM 787 C C . SER A 1 105 ? -9.999 6.854 12.180 1.00 95.81 105 SER A C 1
ATOM 789 O O . SER A 1 105 ? -9.179 6.736 11.271 1.00 95.81 105 SER A O 1
ATOM 791 N N . PRO A 1 106 ? -10.256 8.066 12.721 1.00 93.44 106 PRO A N 1
ATOM 792 C CA . PRO A 1 106 ? -9.711 9.327 12.187 1.00 93.44 106 PRO A CA 1
ATOM 793 C C . PRO A 1 106 ? -8.184 9.397 12.085 1.00 93.44 106 PRO A C 1
ATOM 795 O O . PRO A 1 106 ? -7.643 10.145 11.276 1.00 93.44 106 PRO A O 1
ATOM 798 N N . MET A 1 107 ? -7.486 8.648 12.936 1.00 92.94 107 MET A N 1
ATOM 799 C CA . MET A 1 107 ? -6.027 8.654 13.007 1.00 92.94 107 MET A CA 1
ATOM 800 C C . MET A 1 107 ? -5.399 7.447 12.310 1.00 92.94 107 MET A C 1
ATOM 802 O O . MET A 1 107 ? -4.175 7.368 12.259 1.00 92.94 107 MET A O 1
ATOM 806 N N . ASP A 1 108 ? -6.198 6.518 11.787 1.00 96.00 108 ASP A N 1
ATOM 807 C CA . ASP A 1 108 ? -5.675 5.319 11.143 1.00 96.00 108 ASP A CA 1
ATOM 808 C C . ASP A 1 108 ? -4.906 5.664 9.864 1.00 96.00 108 ASP A C 1
ATOM 810 O O . ASP A 1 108 ? -5.200 6.635 9.156 1.00 96.00 108 ASP A O 1
ATOM 814 N N . GLN A 1 109 ? -3.905 4.842 9.557 1.00 96.81 109 GLN A N 1
ATOM 815 C CA . GLN A 1 109 ? -3.111 4.978 8.339 1.00 96.81 109 GLN A CA 1
ATOM 816 C C . GLN A 1 109 ? -3.255 3.737 7.469 1.00 96.81 109 GLN A C 1
ATOM 818 O O . GLN A 1 109 ? -3.272 2.611 7.954 1.00 96.81 109 GLN A O 1
ATOM 823 N N . ALA A 1 110 ? -3.345 3.951 6.166 1.00 97.00 110 ALA A N 1
ATOM 824 C CA . ALA A 1 110 ? -3.381 2.920 5.154 1.00 97.00 110 ALA A CA 1
ATOM 825 C C . ALA A 1 110 ? -1.959 2.533 4.743 1.00 97.00 110 ALA A C 1
ATOM 827 O O . ALA A 1 110 ? -1.123 3.395 4.458 1.00 97.00 110 ALA A O 1
ATOM 828 N N . PHE A 1 111 ? -1.712 1.234 4.619 1.00 97.19 111 PHE A N 1
ATOM 829 C CA . PHE A 1 111 ? -0.586 0.708 3.858 1.00 97.19 111 PHE A CA 1
ATOM 830 C C . PHE A 1 111 ? -1.041 0.403 2.436 1.00 97.19 111 PHE A C 1
ATOM 832 O O . PHE A 1 111 ? -1.890 -0.465 2.220 1.00 97.19 111 PHE A O 1
ATOM 839 N N . VAL A 1 112 ? -0.461 1.107 1.473 1.00 96.94 112 VAL A N 1
ATOM 840 C CA . VAL A 1 112 ? -0.884 1.112 0.072 1.00 96.94 112 VAL A CA 1
ATOM 841 C C . VAL A 1 112 ? 0.291 0.737 -0.820 1.00 96.94 112 VAL A C 1
ATOM 843 O O . VAL A 1 112 ? 1.423 1.157 -0.564 1.00 96.94 112 VAL A O 1
ATOM 846 N N . LEU A 1 113 ? 0.039 -0.038 -1.877 1.00 95.75 113 LEU A N 1
ATOM 847 C CA . LEU A 1 113 ? 1.043 -0.263 -2.918 1.00 95.75 113 LEU A CA 1
ATOM 848 C C . LEU A 1 113 ? 0.911 0.799 -4.005 1.00 95.75 113 LEU A C 1
ATOM 850 O O . LEU A 1 113 ? -0.092 0.844 -4.712 1.00 95.75 113 LEU A O 1
ATOM 854 N N . ALA A 1 114 ? 1.934 1.630 -4.170 1.00 95.19 114 ALA A N 1
ATOM 855 C CA . ALA A 1 114 ? 1.959 2.657 -5.207 1.00 95.19 114 ALA A CA 1
ATOM 856 C C . ALA A 1 114 ? 3.366 2.820 -5.791 1.00 95.19 114 ALA A C 1
ATOM 858 O O . ALA A 1 114 ? 4.354 2.426 -5.177 1.00 95.19 114 ALA A O 1
ATOM 859 N N . GLU A 1 115 ? 3.475 3.405 -6.982 1.00 92.12 115 GLU A N 1
ATOM 860 C CA . GLU A 1 115 ? 4.782 3.690 -7.604 1.00 92.12 115 GLU A CA 1
ATOM 861 C C . GLU A 1 115 ? 5.461 4.894 -6.953 1.00 92.12 115 GLU A C 1
ATOM 863 O O . GLU A 1 115 ? 6.682 4.938 -6.808 1.00 92.12 115 GLU A O 1
ATOM 868 N N . THR A 1 116 ? 4.658 5.883 -6.553 1.00 92.00 116 THR A N 1
ATOM 869 C CA . THR A 1 116 ? 5.147 7.134 -5.980 1.00 92.00 116 THR A CA 1
ATOM 870 C C . THR A 1 116 ? 4.313 7.557 -4.778 1.00 92.00 116 THR A C 1
ATOM 872 O O . THR A 1 116 ? 3.133 7.221 -4.649 1.00 92.00 116 THR A O 1
ATOM 875 N N . TYR A 1 117 ? 4.919 8.362 -3.905 1.00 92.44 117 TYR A N 1
ATOM 876 C CA . TYR A 1 117 ? 4.196 8.971 -2.792 1.00 92.44 117 TYR A CA 1
ATOM 877 C C . TYR A 1 117 ? 3.086 9.914 -3.270 1.00 92.44 117 TYR A C 1
ATOM 879 O O . TYR A 1 117 ? 2.003 9.902 -2.701 1.00 92.44 117 TYR A O 1
ATOM 887 N N . ALA A 1 118 ? 3.311 10.646 -4.366 1.00 93.50 118 ALA A N 1
ATOM 888 C CA . ALA A 1 118 ? 2.317 11.553 -4.938 1.00 93.50 118 ALA A CA 1
ATOM 889 C C . ALA A 1 118 ? 1.024 10.829 -5.350 1.00 93.50 118 ALA A C 1
ATOM 891 O O . ALA A 1 118 ? -0.065 11.352 -5.137 1.00 93.50 118 ALA A O 1
ATOM 892 N N . THR A 1 119 ? 1.128 9.613 -5.901 1.00 93.38 119 THR A N 1
ATOM 893 C CA . THR A 1 119 ? -0.054 8.791 -6.206 1.00 93.38 119 THR A CA 1
ATOM 894 C C . THR A 1 119 ? -0.756 8.304 -4.940 1.00 93.38 119 THR A C 1
ATOM 896 O O . THR A 1 119 ? -1.976 8.360 -4.866 1.00 93.38 119 THR A O 1
ATOM 899 N N . ALA A 1 120 ? -0.007 7.892 -3.912 1.00 94.62 120 ALA A N 1
ATOM 900 C CA . ALA A 1 120 ? -0.596 7.420 -2.659 1.00 94.62 120 ALA A CA 1
ATOM 901 C C . ALA A 1 120 ? -1.274 8.548 -1.854 1.00 94.62 120 ALA A C 1
ATOM 903 O O . ALA A 1 120 ? -2.292 8.322 -1.205 1.00 94.62 120 ALA A O 1
ATOM 904 N N . GLU A 1 121 ? -0.742 9.772 -1.914 1.00 94.94 121 GLU A N 1
ATOM 905 C CA . GLU A 1 121 ? -1.280 10.946 -1.212 1.00 94.94 121 GLU A CA 1
ATOM 906 C C . GLU A 1 121 ? -2.696 11.327 -1.678 1.00 94.94 121 GLU A C 1
ATOM 908 O O . GLU A 1 121 ? -3.454 11.920 -0.911 1.00 94.94 121 GLU A O 1
ATOM 913 N N . GLN A 1 122 ? -3.104 10.912 -2.883 1.00 93.69 122 GLN A N 1
ATOM 914 C CA . GLN A 1 122 ? -4.462 11.130 -3.396 1.00 93.69 122 GLN A CA 1
ATOM 915 C C . GLN A 1 122 ? -5.544 10.494 -2.509 1.00 93.69 122 GLN A C 1
ATOM 917 O O . GLN A 1 122 ? -6.663 10.999 -2.440 1.00 93.69 122 GLN A O 1
ATOM 922 N N . VAL A 1 123 ? -5.203 9.434 -1.766 1.00 94.00 123 VAL A N 1
ATOM 923 C CA . VAL A 1 123 ? -6.107 8.793 -0.797 1.00 94.00 123 VAL A CA 1
ATOM 924 C C . VAL A 1 123 ? -6.436 9.727 0.372 1.00 94.00 123 VAL A C 1
ATOM 926 O O . VAL A 1 123 ? -7.554 9.700 0.886 1.00 94.00 123 VAL A O 1
ATOM 929 N N . TRP A 1 124 ? -5.483 10.566 0.788 1.00 93.06 124 TRP A N 1
ATOM 930 C CA . TRP A 1 124 ? -5.674 11.541 1.866 1.00 93.06 124 TRP A CA 1
ATOM 931 C C . TRP A 1 124 ? -6.470 12.759 1.396 1.00 93.06 124 TRP A C 1
ATOM 933 O O . TRP A 1 124 ? -7.337 13.248 2.115 1.00 93.06 124 TRP A O 1
ATOM 943 N N . THR A 1 125 ? -6.186 13.250 0.188 1.00 91.50 125 THR A N 1
ATOM 944 C CA . THR A 1 125 ? -6.830 14.457 -0.356 1.00 91.50 125 THR A CA 1
ATOM 945 C C . THR A 1 125 ? -8.209 14.198 -0.949 1.00 91.50 125 THR A C 1
ATOM 947 O O . THR A 1 125 ? -8.885 15.149 -1.343 1.00 91.50 125 THR A O 1
ATOM 950 N N . TYR A 1 126 ? -8.638 12.936 -1.014 1.00 91.62 126 TYR A N 1
ATOM 951 C CA . TYR A 1 126 ? -9.944 12.571 -1.531 1.00 91.62 126 TYR A CA 1
ATOM 952 C C . TYR A 1 126 ? -11.058 13.278 -0.760 1.00 91.62 126 TYR A C 1
ATOM 954 O O . TYR A 1 126 ? -11.197 13.125 0.452 1.00 91.62 126 TYR A O 1
ATOM 962 N N . MET A 1 127 ? -11.881 14.022 -1.482 1.00 83.69 127 MET A N 1
ATOM 963 C CA . MET A 1 127 ? -13.157 14.522 -1.000 1.00 83.69 127 MET A CA 1
ATOM 964 C C . MET A 1 127 ? -14.219 13.955 -1.929 1.00 83.69 127 MET A C 1
ATOM 966 O O . MET A 1 127 ? -14.031 13.954 -3.148 1.00 83.69 127 MET A O 1
ATOM 970 N N . GLU A 1 128 ? -15.317 13.453 -1.371 1.00 75.81 128 GLU A N 1
ATOM 971 C CA . GLU A 1 1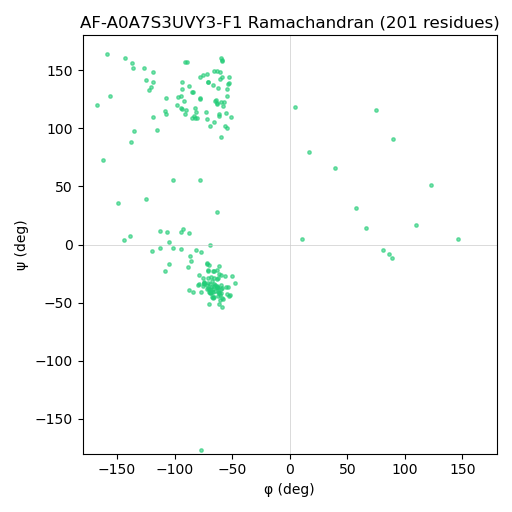28 ? -16.466 13.089 -2.191 1.00 75.81 128 GLU A CA 1
ATOM 972 C C . GLU A 1 128 ? -16.928 14.356 -2.920 1.00 75.81 128 GLU A C 1
ATOM 974 O O . GLU A 1 128 ? -17.177 15.393 -2.299 1.00 75.81 128 GLU A O 1
ATOM 979 N N . GLY A 1 129 ? -16.963 14.311 -4.254 1.00 63.28 129 GLY A N 1
ATOM 980 C CA . GLY A 1 129 ? -17.585 15.385 -5.024 1.00 63.28 129 GLY A CA 1
ATOM 981 C C . GLY A 1 129 ? -19.052 15.533 -4.606 1.00 63.28 129 GLY A C 1
ATOM 982 O O . GLY A 1 129 ? -19.613 14.577 -4.074 1.00 63.28 129 GLY A O 1
ATOM 983 N N . PRO A 1 130 ? -19.700 16.693 -4.828 1.00 49.19 130 PRO A N 1
ATOM 984 C CA . PRO A 1 130 ? -21.125 16.849 -4.550 1.00 49.19 130 PRO A CA 1
ATOM 985 C C . PRO A 1 130 ? -21.894 15.772 -5.322 1.00 49.19 130 PRO A C 1
ATOM 987 O O . PRO A 1 130 ? -22.031 15.840 -6.544 1.00 49.19 130 PRO A O 1
ATOM 990 N N . GLY A 1 131 ? -22.290 14.727 -4.598 1.00 52.19 131 GLY A N 1
ATOM 991 C CA . GLY A 1 131 ? -22.860 13.524 -5.166 1.00 52.19 131 GLY A CA 1
ATOM 992 C C . GLY A 1 131 ? -24.209 13.826 -5.791 1.00 52.19 131 GLY A C 1
ATOM 993 O O . GLY A 1 131 ? -25.048 14.508 -5.202 1.00 52.19 131 GLY A O 1
ATOM 994 N N . THR A 1 132 ? -24.425 13.261 -6.972 1.00 43.56 132 THR A N 1
ATOM 995 C CA . THR A 1 132 ? -25.755 12.843 -7.398 1.00 43.56 132 THR A CA 1
ATOM 996 C C . THR A 1 132 ? -26.262 11.807 -6.392 1.00 43.56 132 THR A C 1
ATOM 998 O O . THR A 1 132 ? -25.901 10.633 -6.450 1.00 43.56 132 THR A O 1
ATOM 1001 N N . ASP A 1 133 ? -26.972 12.314 -5.391 1.00 52.31 133 ASP A N 1
ATOM 1002 C CA . ASP A 1 133 ? -28.056 11.705 -4.638 1.00 52.31 133 ASP A CA 1
ATOM 1003 C C . ASP A 1 133 ? -28.390 10.236 -4.960 1.00 52.31 133 ASP A C 1
ATOM 1005 O O . ASP A 1 133 ? -28.900 9.908 -6.029 1.00 52.31 133 ASP A O 1
ATOM 1009 N N . ASN A 1 134 ? -28.237 9.364 -3.953 1.00 44.75 134 ASN A N 1
ATOM 1010 C CA . ASN A 1 134 ? -29.401 8.691 -3.370 1.00 44.75 134 ASN A CA 1
ATOM 1011 C C . ASN A 1 134 ? -29.103 7.957 -2.046 1.00 44.75 134 ASN A C 1
ATOM 1013 O O . ASN A 1 134 ? -28.398 6.954 -1.999 1.00 44.75 134 ASN A O 1
ATOM 1017 N N . SER A 1 135 ? -29.825 8.409 -1.013 1.00 45.88 135 SER A N 1
ATOM 1018 C CA . SER A 1 135 ? -30.278 7.697 0.196 1.00 45.88 135 SER A CA 1
ATOM 1019 C C . SER A 1 135 ? -29.288 7.371 1.329 1.00 45.88 135 SER A C 1
ATOM 1021 O O . SER A 1 135 ? -28.435 6.502 1.209 1.00 45.88 135 SER A O 1
ATOM 1023 N N . GLY A 1 136 ? -29.546 7.976 2.502 1.00 37.75 136 GLY A N 1
ATOM 1024 C CA . GLY A 1 136 ? -29.188 7.398 3.805 1.00 37.75 136 GLY A CA 1
ATOM 1025 C C . GLY A 1 136 ? -28.288 8.236 4.714 1.00 37.75 136 GLY A C 1
ATOM 1026 O O . GLY A 1 136 ? -27.294 7.729 5.219 1.00 37.75 136 GLY A O 1
ATOM 1027 N N . SER A 1 137 ? -28.631 9.501 4.959 1.00 48.62 137 SER A N 1
ATOM 1028 C CA . SER A 1 137 ? -28.036 10.314 6.027 1.00 48.62 137 SER A CA 1
ATOM 1029 C C . SER A 1 137 ? -28.228 9.664 7.409 1.00 48.62 137 SER A C 1
ATOM 1031 O O . SER A 1 137 ? -29.372 9.515 7.847 1.00 48.62 137 SER A O 1
ATOM 1033 N N . PHE A 1 138 ? -27.138 9.327 8.113 1.00 47.22 138 PHE A N 1
ATOM 1034 C CA . PHE A 1 138 ? -27.196 8.989 9.548 1.00 47.22 138 PHE A CA 1
ATOM 1035 C C . PHE A 1 138 ? -25.994 9.446 10.402 1.00 47.22 138 PHE A C 1
ATOM 1037 O O . PHE A 1 138 ? -25.979 9.177 11.595 1.00 47.22 138 PHE A O 1
ATOM 1044 N N . PHE A 1 139 ? -25.008 10.178 9.877 1.00 44.12 139 PHE A N 1
ATOM 1045 C CA . PHE A 1 139 ? -24.012 10.812 10.753 1.00 44.12 139 PHE A CA 1
ATOM 1046 C C . PHE A 1 139 ? -24.045 12.330 10.614 1.00 44.12 139 PHE A C 1
ATOM 1048 O O . PHE A 1 139 ? -23.683 12.890 9.580 1.00 44.12 139 PHE A O 1
ATOM 1055 N N . ASP A 1 140 ? -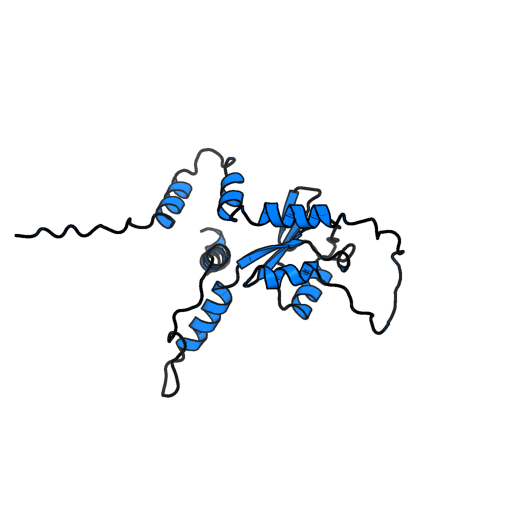24.535 12.962 11.682 1.00 37.91 140 ASP A N 1
ATOM 1056 C CA . ASP A 1 140 ? -24.525 14.397 11.927 1.00 37.91 140 ASP A CA 1
ATOM 1057 C C . ASP A 1 140 ? -23.097 14.959 11.846 1.00 37.91 140 ASP A C 1
ATOM 1059 O O . ASP A 1 140 ? -22.214 14.624 12.634 1.00 37.91 140 ASP A O 1
ATOM 1063 N N . SER A 1 141 ? -22.903 15.781 10.817 1.00 42.00 141 SER A N 1
ATOM 1064 C CA . SER A 1 141 ? -22.268 17.108 10.698 1.00 42.00 141 SER A CA 1
ATOM 1065 C C . SER A 1 141 ? -21.436 17.761 11.832 1.00 42.00 141 SER A C 1
ATOM 1067 O O . SER A 1 141 ? -20.996 18.891 11.623 1.00 42.00 141 SER A O 1
ATOM 1069 N N . ASP A 1 142 ? -21.146 17.135 12.973 1.00 39.41 142 ASP A N 1
ATOM 1070 C CA . ASP A 1 142 ? -20.463 17.808 14.099 1.00 39.41 142 ASP A CA 1
ATOM 1071 C C . ASP A 1 142 ? -18.978 17.427 14.288 1.00 39.41 142 ASP A C 1
ATOM 1073 O O . ASP A 1 142 ? -18.305 17.958 15.170 1.00 39.41 142 ASP A O 1
ATOM 1077 N N . TYR A 1 143 ? -18.407 16.573 13.427 1.00 43.50 143 TYR A N 1
ATOM 1078 C CA . TYR A 1 143 ? -16.985 16.176 13.493 1.00 43.50 143 TYR A CA 1
ATOM 1079 C C . TYR A 1 143 ? -16.025 17.016 12.634 1.00 43.50 143 TYR A C 1
ATOM 1081 O O . TYR A 1 143 ? -14.858 16.657 12.474 1.00 43.50 143 TYR A O 1
ATOM 1089 N N . ALA A 1 144 ? -16.463 18.168 12.122 1.00 39.56 144 ALA A N 1
ATOM 1090 C CA . ALA A 1 144 ? -15.568 19.156 11.517 1.00 39.56 144 ALA A CA 1
ATOM 1091 C C . ALA A 1 144 ? -14.832 19.972 12.602 1.00 39.56 144 ALA A C 1
ATOM 1093 O O . ALA A 1 144 ? -14.907 21.197 12.637 1.00 39.56 144 ALA A O 1
ATOM 1094 N N . GLN A 1 145 ? -14.136 19.296 13.519 1.00 42.97 145 GLN A N 1
ATOM 1095 C CA . GLN A 1 145 ? -13.190 19.950 14.419 1.00 42.97 145 GLN A CA 1
ATOM 1096 C C . GLN A 1 145 ? -11.842 20.081 13.712 1.00 42.97 145 GLN A C 1
ATOM 1098 O O . GLN A 1 145 ? -11.165 19.088 13.461 1.00 42.97 145 GLN A O 1
ATOM 1103 N N . GLU A 1 146 ? -11.519 21.329 13.366 1.00 46.78 146 GLU A N 1
ATOM 1104 C CA . GLU A 1 146 ? -10.177 21.913 13.240 1.00 46.78 146 GLU A CA 1
ATOM 1105 C C . GLU A 1 146 ? -9.028 20.894 13.151 1.00 46.78 146 GLU A C 1
ATOM 1107 O O . GLU A 1 146 ? -8.297 20.644 14.110 1.00 46.78 146 GLU A O 1
ATOM 1112 N N . LEU A 1 147 ? -8.826 20.326 11.960 1.00 48.72 147 LEU A N 1
ATOM 1113 C CA . LEU A 1 147 ? -7.522 19.774 11.621 1.00 48.72 147 LEU A CA 1
ATOM 1114 C C . LEU A 1 147 ? -6.567 20.958 11.479 1.00 48.72 147 LEU A C 1
ATOM 1116 O O . LEU A 1 147 ? -6.600 21.674 10.480 1.00 48.72 147 LEU 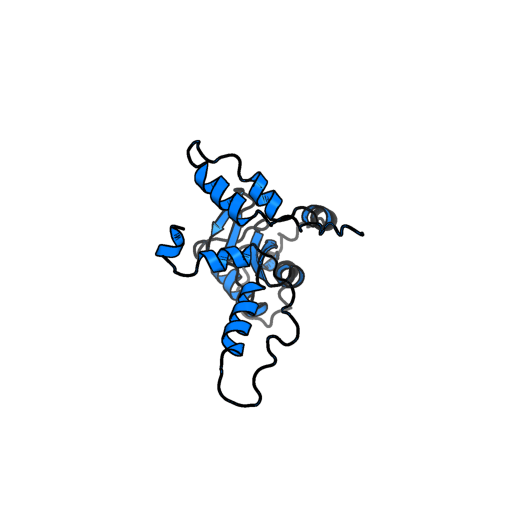A O 1
ATOM 1120 N N . ASP A 1 148 ? -5.753 21.168 12.512 1.00 50.12 148 ASP A N 1
ATOM 1121 C CA . ASP A 1 148 ? -4.669 22.142 12.532 1.00 50.12 148 ASP A CA 1
ATOM 1122 C C . ASP A 1 148 ? -3.742 21.898 11.329 1.00 50.12 148 ASP A C 1
ATOM 1124 O O . ASP A 1 148 ? -2.931 20.964 11.288 1.00 50.12 148 ASP A O 1
ATOM 1128 N N . MET A 1 149 ? -3.932 22.713 10.294 1.00 52.56 149 MET A N 1
ATOM 1129 C CA . MET A 1 149 ? -3.245 22.603 9.010 1.00 52.56 149 MET A CA 1
ATOM 1130 C C . MET A 1 149 ? -1.727 22.780 9.184 1.00 52.56 149 MET A C 1
ATOM 1132 O O . MET A 1 149 ? -0.943 22.203 8.422 1.00 52.56 149 MET A O 1
ATOM 1136 N N . ASP A 1 150 ? -1.306 23.486 10.239 1.00 41.78 150 ASP A N 1
ATOM 1137 C CA . ASP A 1 150 ? 0.098 23.669 10.599 1.00 41.78 150 ASP A CA 1
ATOM 1138 C C . ASP A 1 150 ? 0.710 22.376 11.151 1.00 41.78 150 ASP A C 1
ATOM 1140 O O . ASP A 1 150 ? 1.854 22.050 10.824 1.00 41.78 150 ASP A O 1
ATOM 1144 N N . ALA A 1 151 ? -0.054 21.553 11.879 1.00 52.34 151 ALA A N 1
ATOM 1145 C CA . ALA A 1 151 ? 0.396 20.233 12.327 1.00 52.34 151 ALA A CA 1
ATOM 1146 C C . ALA A 1 151 ? 0.579 19.247 11.156 1.00 52.34 151 ALA A C 1
ATOM 1148 O O . ALA A 1 151 ? 1.472 18.393 11.194 1.00 52.34 151 ALA A O 1
ATOM 1149 N N . VAL A 1 152 ? -0.223 19.377 10.092 1.00 51.41 152 VAL A N 1
ATOM 1150 C CA . VAL A 1 152 ? -0.093 18.588 8.852 1.00 51.41 152 VAL A CA 1
ATOM 1151 C C . VAL A 1 152 ? 1.170 18.987 8.078 1.00 51.41 152 VAL A C 1
ATOM 1153 O O . VAL A 1 152 ? 1.922 18.114 7.633 1.00 51.41 152 VAL A O 1
ATOM 1156 N N . LEU A 1 153 ? 1.466 20.287 7.989 1.00 48.34 153 LEU A N 1
ATOM 1157 C CA . LEU A 1 153 ? 2.687 20.809 7.361 1.00 48.34 153 LEU A CA 1
ATOM 1158 C C . LEU A 1 153 ? 3.956 20.463 8.160 1.00 48.34 153 LEU A C 1
ATOM 1160 O O . LEU A 1 153 ? 4.957 20.055 7.571 1.00 48.34 153 LEU A O 1
ATOM 1164 N N . LEU A 1 154 ? 3.904 20.487 9.494 1.00 50.47 154 LEU A N 1
ATOM 1165 C CA . LEU A 1 154 ? 5.009 20.037 10.356 1.00 50.47 154 LEU A CA 1
ATOM 1166 C C . LEU A 1 154 ? 5.280 18.525 10.234 1.00 50.47 154 LEU A C 1
ATOM 1168 O O . LEU A 1 154 ? 6.414 18.066 10.400 1.00 50.47 154 LEU A O 1
ATOM 1172 N N . HIS A 1 155 ? 4.256 17.724 9.919 1.00 49.09 155 HIS A N 1
ATOM 1173 C CA . HIS A 1 155 ? 4.412 16.288 9.661 1.00 49.09 155 HIS A CA 1
ATOM 1174 C C . HIS A 1 155 ? 5.053 15.998 8.295 1.00 49.09 155 HIS A C 1
ATOM 1176 O O . HIS A 1 155 ? 5.852 15.064 8.186 1.00 49.09 155 HIS A O 1
ATOM 1182 N N . ARG A 1 156 ? 4.768 16.831 7.282 1.00 42.97 156 ARG A N 1
ATOM 1183 C CA . ARG A 1 156 ? 5.418 16.806 5.958 1.00 42.97 156 ARG A CA 1
ATOM 1184 C C . ARG A 1 156 ? 6.934 17.008 6.064 1.00 42.97 156 ARG A C 1
ATOM 1186 O O . ARG A 1 156 ? 7.685 16.325 5.372 1.00 42.97 156 ARG A O 1
ATOM 1193 N N . GLU A 1 157 ? 7.394 17.862 6.981 1.00 46.75 157 GLU A N 1
ATOM 1194 C CA . GLU A 1 157 ? 8.829 18.057 7.249 1.00 46.75 157 GLU A CA 1
ATOM 1195 C C . GLU A 1 157 ? 9.465 16.898 8.039 1.00 46.75 157 GLU A C 1
ATOM 1197 O O . GLU A 1 157 ? 10.624 16.547 7.809 1.00 46.75 157 GLU A O 1
ATOM 1202 N N . ARG A 1 158 ? 8.712 16.236 8.931 1.00 45.94 158 ARG A N 1
ATOM 1203 C CA . ARG A 1 158 ? 9.221 15.101 9.730 1.00 45.94 158 ARG A CA 1
ATOM 1204 C C . ARG A 1 158 ? 9.281 13.773 8.975 1.00 45.94 158 ARG A C 1
ATOM 1206 O O . ARG A 1 158 ? 10.184 12.979 9.233 1.00 45.94 158 ARG A O 1
ATOM 1213 N N . LEU A 1 159 ? 8.352 13.507 8.056 1.00 46.66 159 LEU A N 1
ATOM 1214 C CA . LEU A 1 159 ? 8.321 12.252 7.289 1.00 46.66 159 LEU A CA 1
ATOM 1215 C C . LEU A 1 159 ? 9.196 12.285 6.028 1.00 46.66 159 LEU A C 1
ATOM 1217 O O . LEU A 1 159 ? 9.538 11.225 5.508 1.00 46.66 159 LEU A O 1
ATOM 1221 N N . GLY A 1 160 ? 9.648 13.467 5.598 1.00 41.38 160 GLY A N 1
ATOM 1222 C CA . GLY A 1 160 ? 10.577 13.634 4.477 1.00 41.38 160 GLY A CA 1
ATOM 1223 C C . GLY A 1 160 ? 12.015 13.149 4.721 1.00 41.38 160 GLY A C 1
ATOM 1224 O O . GLY A 1 160 ? 12.839 13.271 3.820 1.00 41.38 160 GLY A O 1
ATOM 1225 N N . SER A 1 161 ? 12.360 12.614 5.902 1.00 47.38 161 SER A N 1
ATOM 1226 C CA . SER A 1 161 ? 13.769 12.342 6.247 1.00 47.38 161 SER A CA 1
ATOM 1227 C C . SER A 1 161 ? 14.077 11.024 6.962 1.00 47.38 161 SER A C 1
ATOM 1229 O O . SER A 1 161 ? 15.235 10.802 7.314 1.00 47.38 161 SER A O 1
ATOM 1231 N N . ILE A 1 162 ? 13.120 10.103 7.131 1.00 46.78 162 ILE A N 1
ATOM 1232 C CA . ILE A 1 162 ? 13.426 8.779 7.701 1.00 46.78 162 ILE A CA 1
ATOM 1233 C C . ILE A 1 162 ? 13.174 7.699 6.644 1.00 46.78 162 ILE A C 1
ATOM 1235 O O . ILE A 1 162 ? 12.030 7.273 6.469 1.00 46.78 162 ILE A O 1
ATOM 1239 N N . PRO A 1 163 ? 14.223 7.221 5.946 1.00 53.38 163 PRO A N 1
ATOM 1240 C CA . PRO A 1 163 ? 14.107 6.092 5.034 1.00 53.38 163 PRO A CA 1
ATOM 1241 C C . PRO A 1 163 ? 13.464 4.907 5.758 1.00 53.38 163 PRO A C 1
ATOM 1243 O O . PRO A 1 163 ? 13.834 4.612 6.895 1.00 53.38 163 PRO A O 1
ATOM 1246 N N . LEU A 1 164 ? 12.562 4.174 5.097 1.00 47.41 164 LEU A N 1
ATOM 1247 C CA . LEU A 1 164 ? 11.894 2.978 5.642 1.00 47.41 164 LEU A CA 1
ATOM 1248 C C . LEU A 1 164 ? 12.890 1.997 6.304 1.00 47.41 164 LEU A C 1
ATOM 1250 O O . LEU A 1 164 ? 12.610 1.398 7.340 1.00 47.41 164 LEU A O 1
ATOM 1254 N N . ARG A 1 165 ? 14.116 1.923 5.761 1.00 45.91 165 ARG A N 1
ATOM 1255 C CA . ARG A 1 165 ? 15.256 1.171 6.314 1.00 45.91 165 ARG A CA 1
ATOM 1256 C C . ARG A 1 165 ? 15.584 1.523 7.767 1.00 45.91 165 ARG A C 1
ATOM 1258 O O . ARG A 1 165 ? 15.979 0.646 8.526 1.00 45.91 165 ARG A O 1
ATOM 1265 N N . GLN A 1 166 ? 15.453 2.785 8.156 1.00 47.47 166 GLN A N 1
ATOM 1266 C CA . GLN A 1 166 ? 15.767 3.272 9.496 1.00 47.47 166 GLN A CA 1
ATOM 1267 C C . GLN A 1 166 ? 14.637 2.959 10.486 1.00 47.47 166 GLN A C 1
ATOM 1269 O O . GLN A 1 166 ? 14.941 2.562 11.607 1.00 47.47 166 GLN A O 1
ATOM 1274 N N . LYS A 1 167 ? 13.367 2.997 10.053 1.00 52.34 167 LYS A N 1
ATOM 1275 C CA . LYS A 1 167 ? 12.220 2.520 10.852 1.00 52.34 167 LYS A CA 1
ATOM 1276 C C . LYS A 1 167 ? 12.281 1.003 11.087 1.00 52.34 167 LYS A C 1
ATOM 1278 O O . LYS A 1 167 ? 12.181 0.558 12.225 1.00 52.34 167 LYS A O 1
ATOM 1283 N N . VAL A 1 168 ? 12.576 0.214 10.047 1.00 49.19 168 VAL A N 1
ATOM 1284 C CA . VAL A 1 168 ? 12.767 -1.250 10.157 1.00 49.19 168 VAL A CA 1
ATOM 1285 C C . VAL A 1 168 ? 13.956 -1.599 11.064 1.00 49.19 168 VAL A C 1
ATOM 1287 O O . VAL A 1 168 ? 13.882 -2.533 11.857 1.00 49.19 168 VAL A O 1
ATOM 1290 N N . ARG A 1 169 ? 15.043 -0.818 11.010 1.00 46.75 169 ARG A N 1
ATOM 1291 C CA . ARG A 1 169 ? 16.223 -1.001 11.871 1.00 46.75 169 ARG A CA 1
ATOM 1292 C C . ARG A 1 169 ? 15.965 -0.614 13.332 1.00 46.75 169 ARG A C 1
ATOM 1294 O O . ARG A 1 169 ? 16.536 -1.238 14.220 1.00 46.75 169 ARG A O 1
ATOM 1301 N N . GLN A 1 170 ? 15.116 0.383 13.585 1.00 50.69 170 GLN A N 1
ATOM 1302 C CA . GLN A 1 170 ? 14.709 0.797 14.935 1.00 50.69 170 GLN A CA 1
ATOM 1303 C C . GLN A 1 170 ? 13.705 -0.170 15.578 1.00 50.69 170 GLN A C 1
ATOM 1305 O O . GLN A 1 170 ? 13.733 -0.334 16.792 1.00 50.69 170 GLN A O 1
ATOM 1310 N N . ALA A 1 171 ? 12.887 -0.863 14.782 1.00 45.66 171 ALA A N 1
ATOM 1311 C CA . ALA A 1 171 ? 11.987 -1.916 15.258 1.00 45.66 171 ALA A CA 1
ATOM 1312 C C . ALA A 1 171 ? 12.697 -3.261 15.546 1.00 45.66 171 ALA A C 1
ATOM 1314 O O . ALA A 1 171 ? 12.083 -4.188 16.067 1.00 45.66 171 ALA A O 1
ATOM 1315 N N . MET A 1 172 ? 13.992 -3.381 15.221 1.00 40.62 172 MET A N 1
ATOM 1316 C CA . MET A 1 172 ? 14.760 -4.631 15.285 1.00 40.62 172 MET A CA 1
ATOM 1317 C C . MET A 1 172 ? 15.585 -4.946 16.561 1.00 40.62 172 MET A C 1
ATOM 1319 O O . MET A 1 172 ? 16.337 -5.921 16.507 1.00 40.62 172 MET A O 1
ATOM 1323 N N . PRO A 1 173 ? 15.494 -4.260 17.722 1.00 45.56 173 PRO A N 1
ATOM 1324 C CA . PRO A 1 173 ? 16.185 -4.708 18.930 1.00 45.56 173 PRO A CA 1
ATOM 1325 C C . PRO A 1 173 ? 15.236 -5.426 19.902 1.00 45.56 173 PRO A C 1
ATOM 1327 O O . PRO A 1 173 ? 15.136 -5.011 21.045 1.00 45.56 173 PRO A O 1
ATOM 1330 N N . GLN A 1 174 ? 14.529 -6.479 19.469 1.00 44.59 174 GLN A N 1
ATOM 1331 C CA . GLN A 1 174 ? 13.853 -7.435 20.374 1.00 44.59 174 GLN A CA 1
ATOM 1332 C C . GLN A 1 174 ? 13.779 -8.857 19.774 1.00 44.59 174 GLN A C 1
ATOM 1334 O O . GLN A 1 174 ? 12.786 -9.559 19.956 1.00 44.59 174 GLN A O 1
ATOM 1339 N N . LEU A 1 175 ? 14.799 -9.304 19.026 1.00 46.38 175 LEU A N 1
ATOM 1340 C CA . LEU A 1 175 ? 14.880 -10.727 18.671 1.00 46.38 175 LEU A CA 1
ATOM 1341 C C . LEU A 1 175 ? 15.562 -11.514 19.803 1.00 46.38 175 LEU A C 1
ATOM 1343 O O . LEU A 1 175 ? 16.633 -11.101 20.258 1.00 46.38 175 LEU A O 1
ATOM 1347 N N . PRO A 1 176 ? 14.977 -12.640 20.252 1.00 42.69 176 PRO A N 1
ATOM 1348 C CA . PRO A 1 176 ? 15.564 -13.467 21.296 1.00 42.69 176 PRO A CA 1
ATOM 1349 C C . PRO A 1 176 ? 16.950 -13.999 20.881 1.00 42.69 176 PRO A C 1
ATOM 1351 O O . PRO A 1 176 ? 17.198 -14.235 19.692 1.00 42.69 176 PRO A O 1
ATOM 1354 N N . PRO A 1 177 ? 17.873 -14.191 21.841 1.00 41.53 177 PRO A N 1
ATOM 1355 C CA . PRO A 1 177 ? 19.220 -14.670 21.557 1.00 41.53 177 PRO A CA 1
ATOM 1356 C C . PRO A 1 177 ? 19.163 -16.084 20.960 1.00 41.53 177 PRO A C 1
ATOM 1358 O O . PRO A 1 177 ? 18.637 -17.005 21.579 1.00 41.53 177 PRO A O 1
ATOM 1361 N N . GLY A 1 178 ? 19.696 -16.244 19.744 1.00 51.41 178 GLY A N 1
ATOM 1362 C CA . GLY A 1 178 ? 19.747 -17.533 19.039 1.00 51.41 178 GLY A CA 1
ATOM 1363 C C . GLY A 1 178 ? 19.614 -17.469 17.514 1.00 51.41 178 GLY A C 1
ATOM 1364 O O . GLY A 1 178 ? 19.510 -18.515 16.885 1.00 51.41 178 GLY A O 1
ATOM 1365 N N . HIS A 1 179 ? 19.551 -16.281 16.900 1.00 52.12 179 HIS A N 1
ATOM 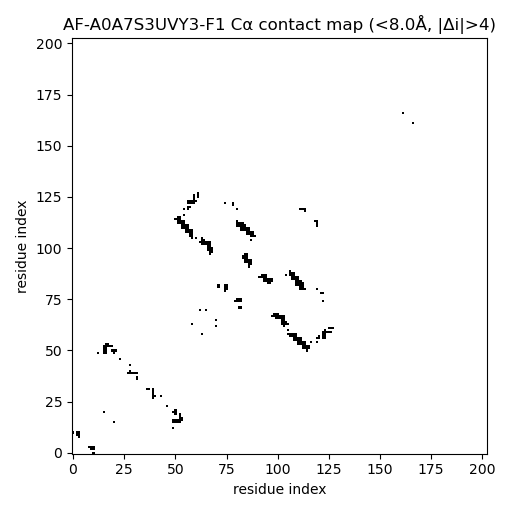1366 C CA . HIS A 1 179 ? 19.355 -16.107 15.447 1.00 52.12 179 HIS A CA 1
ATOM 1367 C C . HIS A 1 179 ? 20.467 -15.257 14.793 1.00 52.12 179 HIS A C 1
ATOM 1369 O O . HIS A 1 179 ? 20.199 -14.434 13.916 1.00 52.12 179 HIS A O 1
ATOM 1375 N N . SER A 1 180 ? 21.725 -15.439 15.217 1.00 52.00 180 SER A N 1
ATOM 1376 C CA . SER A 1 180 ? 22.906 -14.798 14.600 1.00 52.00 180 SER A CA 1
ATOM 1377 C C . SER A 1 180 ? 23.009 -15.089 13.102 1.00 52.00 180 SER A C 1
ATOM 1379 O O . SER A 1 180 ? 23.319 -14.200 12.312 1.00 52.00 180 SER A O 1
ATOM 1381 N N . ASP A 1 181 ? 22.636 -16.300 12.702 1.00 52.59 181 ASP A N 1
ATOM 1382 C CA . ASP A 1 181 ? 22.839 -16.807 11.344 1.00 52.59 181 ASP A CA 1
ATOM 1383 C C . ASP A 1 181 ? 21.921 -16.111 10.323 1.00 52.59 181 ASP A C 1
ATOM 1385 O O . ASP A 1 181 ? 22.279 -15.919 9.161 1.00 52.59 181 ASP A O 1
ATOM 1389 N N . LEU A 1 182 ? 20.746 -15.648 10.767 1.00 47.28 182 LEU A N 1
ATOM 1390 C CA . LEU A 1 182 ? 19.814 -14.866 9.949 1.00 47.28 182 LEU A CA 1
ATOM 1391 C C . LEU A 1 182 ? 20.297 -13.426 9.740 1.00 47.28 182 LEU A C 1
ATOM 1393 O O . LEU A 1 182 ? 20.072 -12.847 8.675 1.00 47.28 182 LEU A O 1
ATOM 1397 N N . LEU A 1 183 ? 20.982 -12.848 10.731 1.00 49.12 183 LEU A N 1
ATOM 1398 C CA . LEU A 1 183 ? 21.592 -11.525 10.602 1.00 49.12 183 LEU A CA 1
ATOM 1399 C C . LEU A 1 183 ? 22.796 -11.561 9.661 1.00 49.12 183 LEU A C 1
ATOM 1401 O O . LEU A 1 183 ? 22.956 -10.630 8.871 1.00 49.12 183 LEU A O 1
ATOM 1405 N N . ASP A 1 184 ? 23.589 -12.631 9.686 1.00 48.34 184 ASP A N 1
ATOM 1406 C CA . ASP A 1 184 ? 24.724 -12.801 8.775 1.00 48.34 184 ASP A CA 1
ATOM 1407 C C . ASP A 1 184 ? 24.281 -13.088 7.336 1.00 48.34 184 ASP A C 1
ATOM 1409 O O . ASP A 1 184 ? 24.831 -12.493 6.409 1.00 48.34 184 ASP A O 1
ATOM 1413 N N . ALA A 1 185 ? 23.215 -13.869 7.129 1.00 48.34 185 ALA A N 1
ATOM 1414 C CA . ALA A 1 185 ? 22.615 -14.057 5.803 1.00 48.34 185 ALA A CA 1
ATOM 1415 C C . ALA A 1 185 ? 22.059 -12.742 5.224 1.00 48.34 185 ALA A C 1
ATOM 1417 O O . ALA A 1 185 ? 22.255 -12.437 4.046 1.00 48.34 185 ALA A O 1
ATOM 1418 N N . CYS A 1 186 ? 21.419 -11.914 6.057 1.00 42.12 186 CYS A N 1
ATOM 1419 C CA . CYS A 1 186 ? 20.982 -10.580 5.652 1.00 42.12 186 CYS A CA 1
ATOM 1420 C C . CYS A 1 186 ? 22.175 -9.658 5.365 1.00 42.12 186 CYS A C 1
ATOM 1422 O O . CYS A 1 186 ? 22.188 -8.987 4.337 1.00 42.12 186 CYS A O 1
ATOM 1424 N N . ARG A 1 187 ? 23.211 -9.636 6.213 1.00 49.09 187 ARG A N 1
ATOM 1425 C CA . ARG A 1 187 ? 24.420 -8.825 5.974 1.00 49.09 187 ARG A CA 1
ATOM 1426 C C . ARG A 1 187 ? 25.120 -9.213 4.675 1.00 49.09 187 ARG A C 1
ATOM 1428 O O . ARG A 1 187 ? 25.480 -8.313 3.925 1.00 49.09 187 ARG A O 1
ATOM 1435 N N . GLN A 1 188 ? 25.232 -10.506 4.376 1.00 53.03 188 GLN A N 1
ATOM 1436 C CA . GLN A 1 188 ? 25.798 -11.007 3.119 1.00 53.03 188 GLN A CA 1
ATOM 1437 C C . GLN A 1 188 ? 24.939 -10.645 1.899 1.00 53.03 188 GLN A C 1
ATOM 1439 O O . GLN A 1 188 ? 25.475 -10.306 0.848 1.00 53.03 188 GLN A O 1
ATOM 1444 N N . ALA A 1 189 ? 23.610 -10.629 2.039 1.00 45.59 189 ALA A N 1
ATOM 1445 C CA . ALA A 1 189 ? 22.699 -10.184 0.981 1.00 45.59 189 ALA A CA 1
ATOM 1446 C C . ALA A 1 189 ? 22.720 -8.657 0.742 1.00 45.59 189 ALA A C 1
ATOM 1448 O O . ALA A 1 189 ? 22.237 -8.192 -0.293 1.00 45.59 189 ALA A O 1
ATOM 1449 N N . PHE A 1 190 ? 23.263 -7.875 1.684 1.00 41.38 190 PHE A N 1
ATOM 1450 C CA . PHE A 1 190 ? 23.346 -6.410 1.621 1.00 41.38 190 PHE A CA 1
ATOM 1451 C C . PHE A 1 190 ? 24.780 -5.862 1.492 1.00 41.38 190 PHE A C 1
ATOM 1453 O O . PHE A 1 190 ? 24.947 -4.649 1.352 1.00 41.38 190 PHE A O 1
ATOM 1460 N N . SER A 1 191 ? 25.811 -6.711 1.509 1.00 34.31 191 SER A N 1
ATOM 1461 C CA . SER A 1 191 ? 27.200 -6.315 1.256 1.00 34.31 191 SER A CA 1
ATOM 1462 C C . SER A 1 191 ? 27.481 -6.244 -0.247 1.00 34.31 191 SER A C 1
ATOM 1464 O O . SER A 1 191 ? 27.568 -7.267 -0.920 1.00 34.31 191 SER A O 1
ATOM 1466 N N . PHE A 1 192 ? 27.645 -5.029 -0.771 1.00 39.84 192 PHE A N 1
ATOM 1467 C CA . PHE A 1 192 ? 28.192 -4.807 -2.111 1.00 39.84 192 PHE A CA 1
ATOM 1468 C C . PHE A 1 192 ? 29.722 -4.966 -2.082 1.00 39.84 192 PHE A C 1
ATOM 1470 O O . PHE A 1 192 ? 30.345 -4.536 -1.106 1.00 39.84 192 PHE A O 1
ATOM 1477 N N . PRO A 1 193 ? 30.359 -5.520 -3.131 1.00 40.12 193 PRO A N 1
ATOM 1478 C CA . PRO A 1 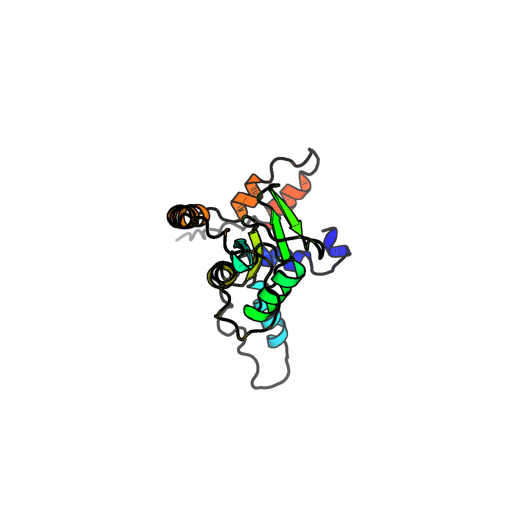193 ? 31.804 -5.426 -3.266 1.00 40.12 193 PRO A CA 1
ATOM 1479 C C . PRO A 1 193 ? 32.176 -3.949 -3.437 1.00 40.12 193 PRO A C 1
ATOM 1481 O O . PRO A 1 193 ? 31.659 -3.266 -4.322 1.00 40.12 193 PRO A O 1
ATOM 1484 N N . ALA A 1 194 ? 33.052 -3.446 -2.564 1.00 39.53 194 ALA A N 1
ATOM 1485 C CA . ALA A 1 194 ? 33.659 -2.137 -2.749 1.00 39.53 194 ALA A CA 1
ATOM 1486 C C . ALA A 1 194 ? 34.318 -2.110 -4.134 1.00 39.53 194 ALA A C 1
ATOM 1488 O O . ALA A 1 194 ? 35.076 -3.021 -4.470 1.00 39.53 194 ALA A O 1
ATOM 1489 N N . ALA A 1 195 ? 33.990 -1.097 -4.939 1.00 42.72 195 ALA A N 1
ATOM 1490 C CA . ALA A 1 195 ? 34.603 -0.879 -6.238 1.00 42.72 195 ALA A CA 1
ATOM 1491 C C . ALA A 1 195 ? 36.130 -0.902 -6.075 1.00 42.72 195 ALA A C 1
ATOM 1493 O O . ALA A 1 195 ? 36.711 -0.025 -5.434 1.00 42.72 195 ALA A O 1
ATOM 1494 N N . GLY A 1 196 ? 36.762 -1.953 -6.600 1.00 40.88 196 GLY A N 1
ATOM 1495 C CA . GLY A 1 196 ? 38.207 -2.095 -6.603 1.00 40.88 196 GLY A CA 1
ATOM 1496 C C . GLY A 1 196 ? 38.814 -0.952 -7.404 1.00 40.88 196 GLY A C 1
ATOM 1497 O O . GLY A 1 196 ? 38.625 -0.869 -8.616 1.00 40.88 196 GLY A O 1
ATOM 1498 N N . GLY A 1 197 ? 39.527 -0.063 -6.714 1.00 41.53 197 GLY A N 1
ATOM 1499 C CA . GLY A 1 197 ? 40.380 0.933 -7.341 1.00 41.53 197 GLY A CA 1
ATOM 1500 C C . GLY A 1 197 ? 41.475 0.226 -8.131 1.00 41.53 197 GLY A C 1
ATOM 1501 O O . GLY A 1 197 ? 42.355 -0.409 -7.553 1.00 41.53 197 GLY A O 1
ATOM 1502 N N . GLY A 1 198 ? 41.399 0.317 -9.457 1.00 41.00 198 GLY A N 1
ATOM 1503 C CA . GLY A 1 198 ? 42.461 -0.117 -10.353 1.00 41.00 198 GLY A CA 1
ATOM 1504 C C . GLY A 1 198 ? 43.697 0.755 -10.150 1.00 41.00 198 GLY A C 1
ATOM 1505 O O . GLY A 1 198 ? 43.728 1.907 -10.577 1.00 41.00 198 GLY A O 1
ATOM 1506 N N . GLY A 1 199 ? 44.712 0.203 -9.489 1.00 42.75 199 GLY A N 1
ATOM 1507 C CA . GLY A 1 199 ? 46.056 0.762 -9.472 1.00 42.75 199 GLY A CA 1
ATOM 1508 C C . GLY A 1 199 ? 46.716 0.555 -10.833 1.00 42.75 199 GLY A C 1
ATOM 1509 O O . GLY A 1 199 ? 47.079 -0.565 -11.182 1.00 42.75 199 GLY A O 1
ATOM 1510 N N . GLY A 1 200 ? 46.865 1.633 -11.601 1.00 42.50 200 GLY A N 1
ATOM 1511 C CA . GLY A 1 200 ? 47.745 1.674 -12.764 1.00 42.50 200 GLY A CA 1
ATOM 1512 C C . GLY A 1 200 ? 49.178 1.958 -12.317 1.00 42.50 200 GLY A C 1
ATOM 1513 O O . GLY A 1 200 ? 49.472 3.059 -11.859 1.00 42.50 200 GLY A O 1
ATOM 1514 N N . ALA A 1 201 ? 50.058 0.966 -12.442 1.00 48.44 201 ALA A N 1
ATOM 1515 C CA . ALA A 1 201 ? 51.501 1.148 -12.348 1.00 48.44 201 ALA A CA 1
ATOM 1516 C C . ALA A 1 201 ? 52.025 1.629 -13.712 1.00 48.44 201 ALA A C 1
ATOM 1518 O O . ALA A 1 201 ? 51.878 0.926 -14.711 1.00 48.44 201 ALA A O 1
ATOM 1519 N N . GLY A 1 202 ? 52.596 2.834 -13.751 1.00 52.28 202 GLY A N 1
ATOM 1520 C CA . GLY A 1 202 ? 53.389 3.319 -14.880 1.00 52.28 202 GLY A CA 1
ATOM 1521 C C . GLY A 1 202 ? 54.831 2.830 -14.754 1.00 52.28 202 GLY A C 1
ATOM 1522 O O . GLY A 1 202 ? 55.413 2.929 -13.671 1.00 52.28 202 GLY A O 1
ATOM 1523 N N . GLY A 1 203 ? 55.353 2.266 -15.845 1.00 54.19 203 GLY A N 1
ATOM 1524 C CA . GLY A 1 203 ? 56.780 2.016 -16.063 1.00 54.19 203 GLY A CA 1
ATOM 1525 C C . GLY A 1 203 ? 57.479 3.192 -16.729 1.00 54.19 203 GLY A C 1
ATOM 1526 O O . GLY A 1 203 ? 56.780 4.160 -17.109 1.00 54.19 203 GLY A O 1
#

Organism: Heterosigma akashiwo (NCBI:txid2829)

Sequence (203 aa):
MAQGLLCPGWPAIVLNLVRTHGAPPPGLFEEESGGGGGGGLWYREYFQGASKQLLTVKF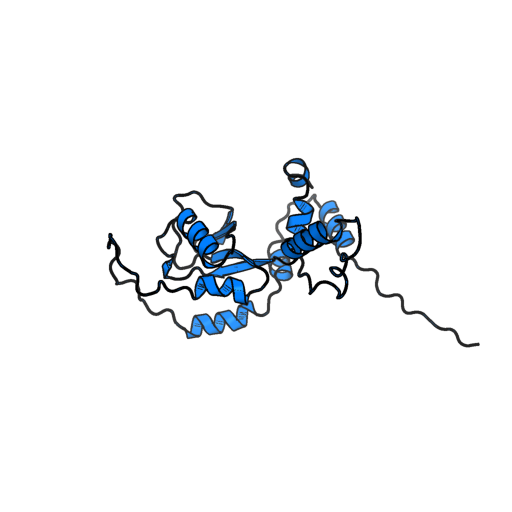SPFFVGKTFSAVAAQVYETFELPVIAVESMASGQVILNPDSDYIISPMDQAFVLAETYATAEQVWTYMEGPGTDNSGSFFDSDYAQELDMDAVLLHRERLGSIPLRQKVRQAMPQLPPGHSDLLDACRQAFSFPAAGGGGGAGG

Secondary structure (DSSP, 8-state):
-THHHHSTTHHHHHHHHHS---PPPTTTT---SSSS-THHHHHHHHHHHHT-EEEEEEPPGGGTTSBHHHHHHHHHHHH---EEEEEETTTTEEEES--TTPBPPTT-EEEEEESSHHHHHHHHH----S----S---S-S-------HHHHHHHHHHHTT--HHHHHHHS-S-PPSS-HHHHHHHHHHH-PPP---------

Solvent-accessible surface area (backbone atoms only — not comparable to full-atom values): 12695 Å² total; per-residue (Å²): 114,76,63,37,77,80,39,77,61,46,62,60,53,55,53,26,37,76,40,89,58,74,83,77,68,88,73,70,70,70,65,79,94,77,86,90,69,82,65,37,58,63,51,49,54,50,49,62,58,34,40,26,26,72,43,79,36,52,56,14,77,78,48,41,76,34,33,45,52,62,49,38,49,50,42,28,75,74,68,73,30,55,58,52,29,38,36,37,64,93,76,73,43,76,40,69,64,61,57,71,81,41,60,38,51,85,68,27,26,38,33,30,46,30,73,45,69,76,67,47,46,50,54,38,72,47,65,86,65,93,69,87,78,83,90,82,92,82,78,80,88,75,78,83,67,81,76,59,64,67,63,55,53,56,46,56,65,61,64,74,73,62,56,69,68,55,57,57,58,68,70,56,85,76,73,74,94,87,55,67,67,60,54,49,53,50,49,62,75,70,60,73,82,75,83,77,79,81,81,81,83,82,131

Nearest PDB structures (foldseek):
  7pxe-assembly1_A  TM=8.921E-01  e=1.167E-08  Drosophila melanogaster
  5tj6-assembly1_A  TM=9.210E-01  e=3.247E-08  Aplysia californica
  5tji-assembly1_A  TM=8.676E-01  e=6.154E-08  Aplysia californica
  5a6f-assembly1_C  TM=7.669E-01  e=9.025E-06  Gallus gallus
  7ahm-assembly2_C  TM=5.639E-01  e=5.071E-04  Bacillus subtilis

Foldseek 3Di:
DVVCVVPPCVVVLVVLQLDQDDDDDPPLLVDDPDDDDPPNVVVVVVVVSSLWYWDKAFAAPVQAFPFPVVLQVVCCVPQVKGFFWKQDPVVRDIGGPDDRPDGDHRGIITTIIDNDPVSVHCRHVDDDDPDPDDDDDDDDPPPPPDPPVVVVVVVVVVVVPQRVVNVVVVVPPPDPPDPVVVVVVVVVVVDDPDPDDDDDDDD

pLDDT: mean 72.6, std 22.41, range [34.31, 97.38]

Mean predicted aligned error: 15.7 Å